Protein AF-0000000077935962 (afdb_homodimer)

Nearest PDB structures (foldseek):
  8tn1-assembly1_B  TM=6.839E-01  e=2.247E-01  synthetic construct
  7jh6-assembly4_D  TM=6.325E-01  e=1.791E+00  synthetic construct
  2ap3-assembly1_A  TM=3.830E-01  e=5.419E+00  Staphylococcus aureus subsp. aureus MW2
  8tn1-assembly1_B  TM=6.838E-01  e=2.247E-01  synthetic construct
  7jh6-assembly4_D  TM=6.323E-01  e=1.791E+00  synthetic construct

Foldseek 3Di:
DPPPLRVLVCQLVVLLVVQLVLLCCCQPPVLVCLVVDDLVVVLVCLVPNLVSLVSNLVSLVSNLVSLVVNVVVVLVVQCVVPRPVSSCCPLPVDLLNVLSVLLSVLSVVLSVLSVQLSVLSNQLSVQSVDPDGDPVSNVVSSVSNNVSSVVSSVSNVSSVVSNVSSVVRDDDDD/DPPPLRVLVCQLVVLLVVQLVLLCCCQPPVLVCLVVDDLVVVLVCLVPNLVSLVSNLVSLVSNLVSLVVNVVVVLVVQCVVPRPVSSCCPLPVDLLNVLSVLLSVLSVVLSVLSVQLSVLSNQLSVQSVDPDGDPVSNVVSSVSNNVSSVVSSVSNVSSVVSNVSSVVRDDDDD

Secondary structure (DSSP, 8-state):
---HHHHHHHHHHHHHHHHHHHHHIIIIIIHHHHTSS-HHHHHHTTTTHHHHHHHHHHHHHHHHHHHHHHHHHHHHHHHHHHHHHHHHHHHHHSHHHHHHHHHHHHHHHHHHHHHHHHHHHHHHHHHHTSSS--HHHHHHHHHHHHHHHHHHHHHHHHHHHHHHHHHHTSPPP-/---HHHHHHHHHHHHHHHHHHHHHIIIIIIHHHHTTS-HHHHHHTTTTHHHHHHHHHHHHHHHHHHHHHHHHHHHHHHHHHHHHHHHHHHHHHSHHHHHHHHHHHHHHHHHHHHHHHHHHHHHHHHHHTSSS--HHHHHHHHHHHHHHHHHHHHHHHHHHHHHHHHHHTSPPP-

Solvent-accessible surface area (backbone atoms only — not comparable to full-atom values): 16886 Å² total; per-residue (Å²): 130,81,53,66,67,46,55,27,47,36,52,15,49,54,27,39,25,39,18,52,8,33,37,44,44,40,35,70,49,49,49,66,46,63,78,74,49,56,71,68,44,50,47,69,37,50,74,51,56,57,48,53,49,48,51,31,49,52,24,36,51,51,16,50,54,30,42,50,50,42,52,50,54,50,44,51,50,35,29,76,72,53,32,70,64,39,36,48,43,41,38,73,67,32,71,37,31,39,21,43,52,53,14,49,51,31,36,50,52,17,49,55,35,44,51,51,28,48,52,29,48,53,51,41,45,57,45,55,71,40,91,80,54,56,65,66,60,51,51,52,31,49,50,50,29,44,49,35,27,43,54,24,39,51,33,35,50,53,11,50,52,26,43,40,50,20,57,59,61,40,51,77,87,130,130,81,51,67,67,46,55,27,48,37,52,15,50,54,27,39,25,41,18,52,7,34,38,44,45,42,35,70,49,50,49,66,45,63,77,74,50,56,70,65,41,52,48,69,37,50,76,51,56,59,50,53,50,48,51,31,48,53,25,37,50,50,17,50,52,30,41,49,50,43,51,49,55,51,45,53,51,35,29,76,70,54,31,70,62,39,36,49,43,42,39,74,65,32,72,36,30,39,21,43,51,53,13,48,51,31,36,51,53,18,50,55,35,44,52,52,28,49,53,30,48,52,51,42,45,57,45,56,70,40,90,79,54,55,65,67,60,50,51,51,31,49,50,50,28,45,48,35,27,43,53,24,37,52,32,35,49,53,10,49,51,26,43,41,51,21,56,59,61,41,51,76,87,130

pLDDT: mean 95.3, std 6.16, range [45.31, 98.94]

Organism: NCBI:txid1294262

Structure (mmCIF, N/CA/C/O backbone):
data_AF-0000000077935962-model_v1
#
loop_
_entity.id
_entity.type
_entity.pdbx_description
1 polymer 'Uncharacterized protein'
#
loop_
_atom_site.group_PDB
_atom_site.id
_atom_site.type_symbol
_atom_site.label_atom_id
_atom_site.label_alt_id
_atom_site.label_comp_id
_atom_site.label_asym_id
_atom_site.label_entity_id
_atom_site.label_seq_id
_atom_site.pdbx_PDB_ins_code
_atom_site.Cartn_x
_atom_site.Cartn_y
_atom_site.Cartn_z
_atom_site.occupancy
_atom_site.B_iso_or_equiv
_atom_site.auth_seq_id
_atom_site.auth_comp_id
_atom_site.auth_asym_id
_atom_site.auth_atom_id
_atom_site.pdbx_PDB_model_num
ATOM 1 N N . MET A 1 1 ? 3.174 -27.328 10.414 1 45.56 1 MET A N 1
ATOM 2 C CA . MET A 1 1 ? 4.078 -26.188 10.367 1 45.56 1 MET A CA 1
ATOM 3 C C . MET A 1 1 ? 3.885 -25.391 9.086 1 45.56 1 MET A C 1
ATOM 5 O O . MET A 1 1 ? 3.611 -25.953 8.031 1 45.56 1 MET A O 1
ATOM 9 N N . VAL A 1 2 ? 3.768 -24 9.211 1 69.44 2 VAL A N 1
ATOM 10 C CA . VAL A 1 2 ? 3.609 -23.234 7.984 1 69.44 2 VAL A CA 1
ATOM 11 C C . VAL A 1 2 ? 4.879 -23.328 7.141 1 69.44 2 VAL A C 1
ATOM 13 O O . VAL A 1 2 ? 5.984 -23.109 7.641 1 69.44 2 VAL A O 1
ATOM 16 N N . PRO A 1 3 ? 4.672 -23.703 6.004 1 82.25 3 PRO A N 1
ATOM 17 C CA . PRO A 1 3 ? 5.871 -23.75 5.164 1 82.25 3 PRO A CA 1
ATOM 18 C C . PRO A 1 3 ? 6.59 -22.406 5.066 1 82.25 3 PRO A C 1
ATOM 20 O O . PRO A 1 3 ? 5.949 -21.359 5.109 1 82.25 3 PRO A O 1
ATOM 23 N N . ILE A 1 4 ? 7.863 -22.469 5.23 1 87.25 4 ILE A N 1
ATOM 24 C CA . ILE A 1 4 ? 8.719 -21.297 5.199 1 87.25 4 ILE A CA 1
ATOM 25 C C . ILE A 1 4 ? 8.328 -20.406 4.027 1 87.25 4 ILE A C 1
ATOM 27 O O . ILE A 1 4 ? 8.336 -19.172 4.141 1 87.25 4 ILE A O 1
ATOM 31 N N . ALA A 1 5 ? 7.977 -20.922 2.941 1 87.88 5 ALA A N 1
ATOM 32 C CA . ALA A 1 5 ? 7.574 -20.156 1.765 1 87.88 5 ALA A CA 1
ATOM 33 C C . ALA A 1 5 ? 6.324 -19.328 2.051 1 87.88 5 ALA A C 1
ATOM 35 O O . ALA A 1 5 ? 6.199 -18.203 1.575 1 87.88 5 ALA A O 1
ATOM 36 N N . PHE A 1 6 ? 5.48 -19.906 2.838 1 90.38 6 PHE A N 1
ATOM 37 C CA . PHE A 1 6 ? 4.246 -19.234 3.217 1 90.38 6 PHE A CA 1
ATOM 38 C C . PHE A 1 6 ? 4.547 -17.984 4.039 1 90.38 6 PHE A C 1
ATOM 40 O O . PHE A 1 6 ? 4.059 -16.891 3.727 1 90.38 6 PHE A O 1
ATOM 47 N N . ALA A 1 7 ? 5.371 -18.141 5.031 1 93.62 7 ALA A N 1
ATOM 48 C CA . ALA A 1 7 ? 5.719 -17.031 5.914 1 93.62 7 ALA A CA 1
ATOM 49 C C . ALA A 1 7 ? 6.469 -15.938 5.156 1 93.62 7 ALA A C 1
ATOM 51 O O . AL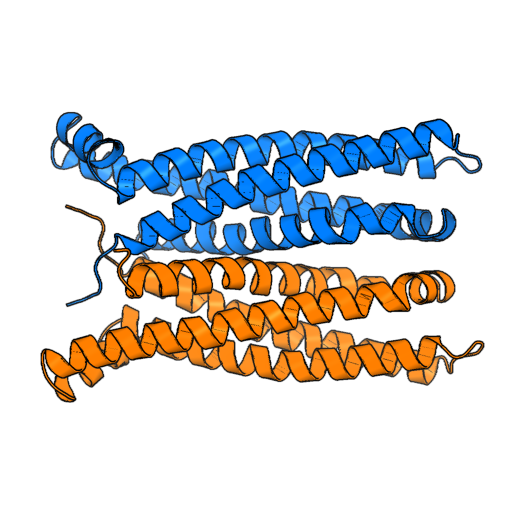A A 1 7 ? 6.195 -14.75 5.332 1 93.62 7 ALA A O 1
ATOM 52 N N . LEU A 1 8 ? 7.402 -16.297 4.324 1 96 8 LEU A N 1
ATOM 53 C CA . LEU A 1 8 ? 8.188 -15.328 3.559 1 96 8 LEU A CA 1
ATOM 54 C C . LEU A 1 8 ? 7.289 -14.508 2.637 1 96 8 LEU A C 1
ATOM 56 O O . LEU A 1 8 ? 7.41 -13.281 2.582 1 96 8 LEU A O 1
ATOM 60 N N . ASN A 1 9 ? 6.379 -15.18 2.025 1 95.56 9 ASN A N 1
ATOM 61 C CA . ASN A 1 9 ? 5.488 -14.516 1.078 1 95.56 9 ASN A CA 1
ATOM 62 C C . ASN A 1 9 ? 4.543 -13.547 1.784 1 95.56 9 ASN A C 1
ATOM 64 O O . ASN A 1 9 ? 4.352 -12.422 1.335 1 95.56 9 ASN A O 1
ATOM 68 N N . VAL A 1 10 ? 4.008 -13.992 2.844 1 96.88 10 VAL A N 1
ATOM 69 C CA . VAL A 1 10 ? 3.016 -13.188 3.551 1 96.88 10 VAL A CA 1
ATOM 70 C C . VAL A 1 10 ? 3.686 -11.961 4.168 1 96.88 10 VAL A C 1
ATOM 72 O O . VAL A 1 10 ? 3.17 -10.852 4.062 1 96.88 10 VAL A O 1
ATOM 75 N N . ILE A 1 11 ? 4.848 -12.141 4.773 1 98.12 11 ILE A N 1
ATOM 76 C CA . ILE A 1 11 ? 5.539 -11.016 5.395 1 98.12 11 ILE A CA 1
ATOM 77 C C . ILE A 1 11 ? 6.023 -10.047 4.316 1 98.12 11 ILE A C 1
ATOM 79 O O . ILE A 1 11 ? 5.84 -8.836 4.438 1 98.12 11 ILE A O 1
ATOM 83 N N . HIS A 1 12 ? 6.629 -10.555 3.236 1 98.62 12 HIS A N 1
ATOM 84 C CA . HIS A 1 12 ? 7.066 -9.734 2.111 1 98.62 12 HIS A CA 1
ATOM 85 C C . HIS A 1 12 ? 5.906 -8.93 1.531 1 98.62 12 HIS A C 1
ATOM 87 O O . HIS A 1 12 ? 6.012 -7.711 1.369 1 98.62 12 HIS A O 1
ATOM 93 N N . GLY A 1 13 ? 4.816 -9.648 1.286 1 98.38 13 GLY A N 1
ATOM 94 C CA . GLY A 1 13 ? 3.668 -8.984 0.681 1 98.38 13 GLY A CA 1
ATOM 95 C C . GLY A 1 13 ? 3.029 -7.949 1.587 1 98.38 13 GLY A C 1
ATOM 96 O O . GLY A 1 13 ? 2.668 -6.863 1.136 1 98.38 13 GLY A O 1
ATOM 97 N N . PHE A 1 14 ? 2.924 -8.328 2.846 1 98.69 14 PHE A N 1
ATOM 98 C CA . PHE A 1 14 ? 2.26 -7.461 3.809 1 98.69 14 PHE A CA 1
ATOM 99 C C . PHE A 1 14 ? 3.01 -6.141 3.949 1 98.69 14 PHE A C 1
ATOM 101 O O . PHE A 1 14 ? 2.414 -5.066 3.834 1 98.69 14 PHE A O 1
ATOM 108 N N . PHE A 1 15 ? 4.254 -6.203 4.125 1 98.88 15 PHE A N 1
ATOM 109 C CA . PHE A 1 15 ? 5.031 -4.984 4.309 1 98.88 15 PHE A CA 1
ATOM 110 C C . PHE A 1 15 ? 5.266 -4.285 2.975 1 98.88 15 PHE A C 1
ATOM 112 O O . PHE A 1 15 ? 5.422 -3.062 2.928 1 98.88 15 PHE A O 1
ATOM 119 N N . GLY A 1 16 ? 5.25 -5.078 1.869 1 98.81 16 GLY A N 1
ATOM 120 C CA . GLY A 1 16 ? 5.305 -4.457 0.555 1 98.81 16 GLY A CA 1
ATOM 121 C C . GLY A 1 16 ? 4.133 -3.533 0.281 1 98.81 16 GLY A C 1
ATOM 122 O O . GLY A 1 16 ? 4.301 -2.475 -0.328 1 98.81 16 GLY A O 1
ATOM 123 N N . LEU A 1 17 ? 2.941 -3.895 0.755 1 98.81 17 LEU A N 1
ATOM 124 C CA . LEU A 1 17 ? 1.748 -3.07 0.604 1 98.81 17 LEU A CA 1
ATOM 125 C C . LEU A 1 17 ? 1.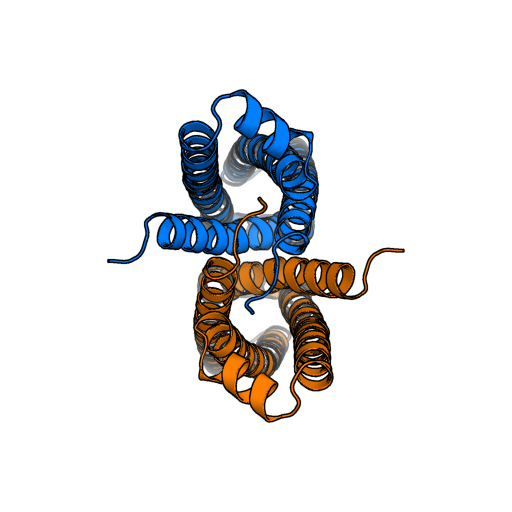889 -1.764 1.38 1 98.81 17 LEU A C 1
ATOM 127 O O . LEU A 1 17 ? 1.576 -0.691 0.858 1 98.81 17 LEU A O 1
ATOM 131 N N . ILE A 1 18 ? 2.359 -1.901 2.559 1 98.81 18 ILE A N 1
ATOM 132 C CA . ILE A 1 18 ? 2.555 -0.719 3.391 1 98.81 18 ILE A CA 1
ATOM 133 C C . ILE A 1 18 ? 3.629 0.174 2.773 1 98.81 18 ILE A C 1
ATOM 135 O O . ILE A 1 18 ? 3.432 1.383 2.629 1 98.81 18 ILE A O 1
ATOM 139 N N . TYR A 1 19 ? 4.707 -0.457 2.361 1 98.88 19 TYR A N 1
ATOM 140 C CA . TYR A 1 19 ? 5.859 0.249 1.812 1 98.88 19 TYR A CA 1
ATOM 141 C C . TYR A 1 19 ? 5.461 1.072 0.592 1 98.88 19 TYR A C 1
ATOM 143 O O . TYR A 1 19 ? 5.621 2.295 0.583 1 98.88 19 TYR A O 1
ATOM 151 N N . TYR A 1 20 ? 4.863 0.448 -0.356 1 98.94 20 TYR A N 1
ATOM 152 C CA . TYR A 1 20 ? 4.562 1.146 -1.6 1 98.94 20 TYR A CA 1
ATOM 153 C C . TYR A 1 20 ? 3.443 2.162 -1.396 1 98.94 20 TYR A C 1
ATOM 155 O O . TYR A 1 20 ? 3.527 3.293 -1.878 1 98.94 20 TYR A O 1
ATOM 163 N N . GLY A 1 21 ? 2.381 1.786 -0.697 1 98.81 21 GLY A N 1
ATOM 164 C CA . GLY A 1 21 ? 1.27 2.701 -0.493 1 98.81 21 GLY A CA 1
ATOM 165 C C . GLY A 1 21 ? 1.664 3.963 0.253 1 98.81 21 GLY A C 1
ATOM 166 O O . GLY A 1 21 ? 1.269 5.066 -0.13 1 98.81 21 GLY A O 1
ATOM 167 N N . THR A 1 22 ? 2.428 3.744 1.269 1 98.81 22 THR A N 1
ATOM 168 C CA . THR A 1 22 ? 2.846 4.902 2.051 1 98.81 22 THR A CA 1
ATOM 169 C C . THR A 1 22 ? 3.826 5.766 1.263 1 98.81 22 THR A C 1
ATOM 171 O O . THR A 1 22 ? 3.793 6.992 1.354 1 98.81 22 THR A O 1
ATOM 174 N N . THR A 1 23 ? 4.676 5.125 0.498 1 98.81 23 THR A N 1
ATOM 175 C CA . THR A 1 23 ? 5.59 5.871 -0.363 1 98.81 23 THR A CA 1
ATOM 176 C C . THR A 1 23 ? 4.812 6.723 -1.361 1 98.81 23 THR A C 1
ATOM 178 O O . THR A 1 23 ? 5.16 7.883 -1.592 1 98.81 23 THR A O 1
ATOM 181 N N . THR A 1 24 ? 3.836 6.168 -1.908 1 98.69 24 THR A N 1
ATOM 182 C CA . THR A 1 24 ? 3.027 6.871 -2.9 1 98.69 24 THR A CA 1
ATOM 183 C C . THR A 1 24 ? 2.328 8.07 -2.277 1 98.69 24 THR A C 1
ATOM 185 O O . THR A 1 24 ? 2.385 9.18 -2.816 1 98.69 24 THR A O 1
ATOM 188 N N . LEU A 1 25 ? 1.739 7.848 -1.142 1 98.75 25 LEU A N 1
ATOM 189 C CA . LEU A 1 25 ? 1.061 8.953 -0.477 1 98.75 25 LEU A CA 1
ATOM 190 C C . LEU A 1 25 ? 2.053 10.047 -0.091 1 98.75 25 LEU A C 1
ATOM 192 O O . LEU A 1 25 ? 1.785 11.234 -0.292 1 98.75 25 LEU A O 1
ATOM 196 N N . PHE A 1 26 ? 3.176 9.656 0.46 1 98.62 26 PHE A N 1
ATOM 197 C CA . PHE A 1 26 ? 4.195 10.594 0.916 1 98.62 26 PHE A CA 1
ATOM 198 C C . PHE A 1 26 ? 4.754 11.391 -0.253 1 98.62 26 PHE A C 1
ATOM 200 O O . PHE A 1 26 ? 4.805 12.625 -0.2 1 98.62 26 PHE A O 1
ATOM 207 N N . GLY A 1 27 ? 5.082 10.68 -1.284 1 97.88 27 GLY A N 1
ATOM 208 C CA . GLY A 1 27 ? 5.762 11.312 -2.404 1 97.88 27 GLY A CA 1
ATOM 209 C C . GLY A 1 27 ? 4.828 12.117 -3.287 1 97.88 27 GLY A C 1
ATOM 210 O O . GLY A 1 27 ? 5.203 13.18 -3.789 1 97.88 27 GLY A O 1
ATOM 211 N N . VAL A 1 28 ? 3.639 11.695 -3.434 1 97.12 28 VAL A N 1
ATOM 212 C CA . VAL A 1 28 ? 2.754 12.289 -4.43 1 97.12 28 VAL A CA 1
ATOM 213 C C . VAL A 1 28 ? 1.883 13.359 -3.771 1 97.12 28 VAL A C 1
ATOM 215 O O . VAL A 1 28 ? 1.514 14.344 -4.41 1 97.12 28 VAL A O 1
ATOM 218 N N . MET A 1 29 ? 1.623 13.188 -2.521 1 97.75 29 MET A N 1
ATOM 219 C CA . MET A 1 29 ? 0.652 14.109 -1.946 1 97.75 29 MET A CA 1
ATOM 220 C C . MET A 1 29 ? 1.262 14.891 -0.785 1 97.75 29 MET A C 1
ATOM 222 O O . MET A 1 29 ? 1.143 16.109 -0.721 1 97.75 29 MET A O 1
ATOM 226 N N . ILE A 1 30 ? 1.966 14.273 0.103 1 98.19 30 ILE A N 1
ATOM 227 C CA . ILE A 1 30 ? 2.389 14.906 1.346 1 98.19 30 ILE A CA 1
ATOM 228 C C . ILE A 1 30 ? 3.529 15.883 1.063 1 98.19 30 ILE A C 1
ATOM 230 O O . ILE A 1 30 ? 3.465 17.047 1.446 1 98.19 30 ILE A O 1
ATOM 234 N N . VAL A 1 31 ? 4.504 15.461 0.36 1 97.88 31 VAL A N 1
ATOM 235 C CA . VAL A 1 31 ? 5.691 16.281 0.138 1 97.88 31 VAL A CA 1
ATOM 236 C C . VAL A 1 31 ? 5.309 17.547 -0.627 1 97.88 31 VAL A C 1
ATOM 238 O O . VAL A 1 31 ? 5.66 18.656 -0.218 1 97.88 31 VAL A O 1
ATOM 241 N N . PRO A 1 32 ? 4.559 17.5 -1.693 1 95.75 32 PRO A N 1
ATOM 242 C CA . PRO A 1 32 ? 4.184 18.734 -2.402 1 95.75 32 PRO A CA 1
ATOM 243 C C . PRO A 1 32 ? 3.357 19.672 -1.541 1 95.75 32 PRO A C 1
ATOM 245 O O . PRO A 1 32 ? 3.4 20.891 -1.743 1 95.75 32 PRO A O 1
ATOM 248 N N . LYS A 1 33 ? 2.66 19.141 -0.572 1 95.56 33 LYS A N 1
ATOM 249 C CA . LYS A 1 33 ? 1.812 19.969 0.282 1 95.56 33 LYS A CA 1
ATOM 250 C C . LYS A 1 33 ? 2.648 20.797 1.254 1 95.56 33 LYS A C 1
ATOM 252 O O . LYS A 1 33 ? 2.223 21.875 1.688 1 95.56 33 LYS A O 1
ATOM 257 N N . LEU A 1 34 ? 3.801 20.391 1.582 1 93.81 34 LEU A N 1
ATOM 258 C CA . LEU A 1 34 ? 4.656 21.047 2.555 1 93.81 34 LEU A CA 1
ATOM 259 C C . LEU A 1 34 ? 5.043 22.453 2.074 1 93.81 34 LEU A C 1
ATOM 261 O O . LEU A 1 34 ? 5.309 23.328 2.885 1 93.81 34 LEU A O 1
ATOM 265 N N . GLY A 1 35 ? 5.012 22.641 0.789 1 89.25 35 GLY A N 1
ATOM 266 C CA . GLY A 1 35 ? 5.332 23.953 0.249 1 89.25 35 GLY A CA 1
ATOM 267 C C . GLY A 1 35 ? 4.141 24.891 0.207 1 89.25 35 GLY A C 1
ATOM 268 O O . GLY A 1 35 ? 4.281 26.078 -0.115 1 89.25 35 GLY A O 1
ATOM 269 N N . LYS A 1 36 ? 3.033 24.422 0.616 1 92.75 36 LYS A N 1
ATOM 270 C CA . LYS A 1 36 ? 1.805 25.188 0.455 1 92.75 36 LYS A CA 1
ATOM 271 C C . LYS A 1 36 ? 1.196 25.547 1.81 1 92.75 36 LYS A C 1
ATOM 273 O O . LYS A 1 36 ? 0.14 26.172 1.875 1 92.75 36 LYS A O 1
ATOM 278 N N . ILE A 1 37 ? 1.855 25.062 2.883 1 92.94 37 ILE A N 1
ATOM 279 C CA . ILE A 1 37 ? 1.38 25.406 4.219 1 92.94 37 ILE A CA 1
ATOM 280 C C . ILE A 1 37 ? 2.412 26.281 4.926 1 92.94 37 ILE A C 1
ATOM 282 O O . ILE A 1 37 ? 3.555 26.391 4.473 1 92.94 37 ILE A O 1
ATOM 286 N N . SER A 1 38 ? 1.981 26.969 6 1 91.81 38 SER A N 1
ATOM 287 C CA . SER A 1 38 ? 2.846 27.906 6.695 1 91.81 38 SER A CA 1
ATOM 288 C C . SER A 1 38 ? 4.027 27.203 7.352 1 91.81 38 SER A C 1
ATOM 290 O O . SER A 1 38 ? 3.951 26.016 7.66 1 91.81 38 SER A O 1
ATOM 292 N N . ALA A 1 39 ? 5.027 27.906 7.594 1 90.5 39 ALA A N 1
ATOM 293 C CA . ALA A 1 39 ? 6.199 27.375 8.289 1 90.5 39 ALA A CA 1
ATOM 294 C C . ALA A 1 39 ? 5.832 26.891 9.688 1 90.5 39 ALA A C 1
ATOM 296 O O . ALA A 1 39 ? 6.402 25.906 10.18 1 90.5 39 ALA A O 1
ATOM 297 N N . GLU A 1 40 ? 4.945 27.578 10.281 1 90.56 40 GLU A N 1
ATOM 298 C CA . GLU A 1 40 ? 4.496 27.203 11.617 1 90.56 40 GLU A CA 1
ATOM 299 C C . GLU A 1 40 ? 3.818 25.828 11.609 1 90.56 40 GLU A C 1
ATOM 301 O O . GLU A 1 40 ? 4.059 25 12.5 1 90.56 40 GLU A O 1
ATOM 306 N N . SER A 1 41 ? 3.041 25.609 10.633 1 93 41 SER A N 1
ATOM 307 C CA . SER A 1 41 ? 2.371 24.328 10.5 1 93 41 SER A CA 1
ATOM 308 C C . SER A 1 41 ? 3.373 23.203 10.242 1 93 41 SER A C 1
ATOM 310 O O . SER A 1 41 ? 3.25 22.109 10.805 1 93 41 SER A O 1
ATOM 312 N N . VAL A 1 42 ? 4.344 23.469 9.398 1 93.5 42 VAL A N 1
ATOM 313 C CA . VAL A 1 42 ? 5.375 22.469 9.133 1 93.5 42 VAL A CA 1
ATOM 314 C C . VAL A 1 42 ? 6.152 22.172 10.414 1 93.5 42 VAL A C 1
ATOM 316 O O . VAL A 1 42 ? 6.473 21.016 10.695 1 93.5 42 VAL A O 1
ATOM 319 N N . ARG A 1 43 ? 6.395 23.172 11.195 1 93.25 43 ARG A N 1
ATOM 320 C CA . ARG A 1 43 ? 7.117 23.016 12.453 1 93.25 43 ARG A CA 1
ATOM 321 C C . ARG A 1 43 ? 6.352 22.109 13.414 1 93.25 43 ARG A C 1
ATOM 323 O O . ARG A 1 43 ? 6.953 21.312 14.148 1 93.25 43 ARG A O 1
ATOM 330 N N . GLU A 1 44 ? 5.086 22.219 13.375 1 93.62 44 GLU A N 1
ATOM 331 C CA . GLU A 1 44 ? 4.27 21.359 14.234 1 93.62 44 GLU A CA 1
ATOM 332 C C . GLU A 1 44 ? 4.359 19.906 13.805 1 93.62 44 GLU A C 1
ATOM 334 O O . GLU A 1 44 ? 4.117 19 14.609 1 93.62 44 GLU A O 1
ATOM 339 N N . LEU A 1 45 ? 4.703 19.734 12.555 1 94.62 45 LEU A N 1
ATOM 340 C CA . LEU A 1 45 ? 4.762 18.391 11.992 1 94.62 45 LEU A CA 1
ATOM 341 C C . LEU A 1 45 ? 6.191 17.859 12 1 94.62 45 LEU A C 1
ATOM 343 O O . LEU A 1 45 ? 6.457 16.766 11.484 1 94.62 45 LEU A O 1
ATOM 347 N N . ARG A 1 46 ? 7.137 18.5 12.633 1 91.88 46 ARG A N 1
ATOM 348 C CA . ARG A 1 46 ? 8.57 18.25 12.516 1 91.88 46 ARG A CA 1
ATOM 349 C C . ARG A 1 46 ? 8.93 16.891 13.094 1 91.88 46 ARG A C 1
ATOM 351 O O . ARG A 1 46 ? 9.875 16.25 12.633 1 91.88 46 ARG A O 1
ATOM 358 N N . ASN A 1 47 ? 8.203 16.438 14.102 1 90.25 47 ASN A N 1
ATOM 359 C CA . ASN A 1 47 ? 8.484 15.125 14.68 1 90.25 47 ASN A CA 1
ATOM 360 C C . ASN A 1 47 ? 7.629 14.031 14.039 1 90.25 47 ASN A C 1
ATOM 362 O O . ASN A 1 47 ? 7.914 12.844 14.195 1 90.25 47 ASN A O 1
ATOM 366 N N . PHE A 1 48 ? 6.668 14.461 13.352 1 96.19 48 PHE A N 1
ATOM 367 C CA . PHE A 1 48 ? 5.715 13.539 12.75 1 96.19 48 PHE A CA 1
ATOM 368 C C . PHE A 1 48 ? 6.207 13.07 11.383 1 96.19 48 PHE A C 1
ATOM 370 O O . PHE A 1 48 ? 6.168 11.875 11.078 1 96.19 48 PHE A O 1
ATOM 377 N N . LEU A 1 49 ? 6.672 13.969 10.531 1 97.19 49 LEU A N 1
ATOM 378 C CA . LEU A 1 49 ? 7.035 13.695 9.141 1 97.19 49 LEU A CA 1
ATOM 379 C C . LEU A 1 49 ? 8.195 12.703 9.07 1 97.19 49 LEU A C 1
ATOM 381 O O . LEU A 1 49 ? 8.141 11.734 8.312 1 97.19 49 LEU A O 1
ATOM 385 N N . PRO A 1 50 ? 9.234 12.82 9.914 1 96.88 50 PRO A N 1
ATOM 386 C CA . PRO A 1 50 ? 10.281 11.789 9.914 1 96.88 50 PRO A CA 1
ATOM 387 C C . PRO A 1 50 ? 9.758 10.422 10.344 1 96.88 50 PRO A C 1
ATOM 389 O O . PRO A 1 50 ? 10.289 9.391 9.906 1 96.88 50 PRO A O 1
ATOM 392 N N . GLY A 1 51 ? 8.742 10.453 11.172 1 97.69 51 GLY A N 1
ATOM 393 C CA . GLY A 1 51 ? 8.109 9.195 11.547 1 97.69 51 GLY A CA 1
ATOM 394 C C . GLY A 1 51 ? 7.504 8.461 10.359 1 97.69 51 GLY A C 1
ATOM 395 O O . GLY A 1 51 ? 7.566 7.234 10.289 1 97.69 51 GLY A O 1
ATOM 396 N N . ILE A 1 52 ? 6.867 9.211 9.469 1 98.5 52 ILE A N 1
ATOM 397 C CA . ILE A 1 52 ? 6.312 8.617 8.258 1 98.5 52 ILE A CA 1
ATOM 398 C C . ILE A 1 52 ? 7.434 7.996 7.43 1 98.5 52 ILE A C 1
ATOM 400 O O . ILE A 1 52 ? 7.309 6.867 6.957 1 98.5 52 ILE A O 1
ATOM 404 N N . VAL A 1 53 ? 8.523 8.734 7.277 1 98.56 53 VAL A N 1
ATOM 405 C CA . VAL A 1 53 ? 9.648 8.25 6.484 1 98.56 53 VAL A CA 1
ATOM 406 C C . VAL A 1 53 ? 10.242 7.004 7.137 1 98.56 53 VAL A C 1
ATOM 408 O O . VAL A 1 53 ? 10.625 6.059 6.445 1 98.56 53 VAL A O 1
ATOM 411 N N . THR A 1 54 ? 10.32 6.961 8.438 1 98.06 54 THR A N 1
ATOM 412 C CA . THR A 1 54 ? 10.812 5.793 9.156 1 98.06 54 THR A CA 1
ATOM 413 C C . THR A 1 54 ? 9.914 4.582 8.898 1 98.06 54 THR A C 1
ATOM 415 O O . THR A 1 54 ? 10.406 3.469 8.711 1 98.06 54 THR A O 1
ATOM 418 N N . LEU A 1 55 ? 8.594 4.789 8.93 1 98.44 55 LEU A N 1
ATOM 419 C CA . LEU A 1 55 ? 7.668 3.711 8.602 1 98.44 55 LEU A CA 1
ATOM 420 C C . LEU A 1 55 ? 7.914 3.189 7.188 1 98.44 55 LEU A C 1
ATOM 422 O O . LEU A 1 55 ? 7.945 1.978 6.965 1 98.44 55 LEU A O 1
ATOM 426 N N . ILE A 1 56 ? 8.055 4.121 6.262 1 98.75 56 ILE A N 1
ATOM 427 C CA . ILE A 1 56 ? 8.289 3.762 4.867 1 98.75 56 ILE A CA 1
ATOM 428 C C . ILE A 1 56 ? 9.578 2.959 4.75 1 98.75 56 ILE A C 1
ATOM 430 O O . ILE A 1 56 ? 9.594 1.874 4.164 1 98.75 56 ILE A O 1
ATOM 434 N N . GLN A 1 57 ? 10.656 3.434 5.375 1 98.5 57 GLN A N 1
ATOM 435 C CA . GLN A 1 57 ? 11.961 2.789 5.27 1 98.5 57 GLN A CA 1
ATOM 436 C C . GLN A 1 57 ? 11.961 1.43 5.961 1 98.5 57 GLN A C 1
ATOM 438 O O . GLN A 1 57 ? 12.5 0.457 5.434 1 98.5 57 GLN A O 1
ATOM 443 N N . SER A 1 58 ? 11.406 1.397 7.145 1 98.75 58 SER A N 1
ATOM 444 C CA . SER A 1 58 ? 11.375 0.135 7.875 1 98.75 58 SER A CA 1
ATOM 445 C C . SER A 1 58 ? 10.555 -0.916 7.125 1 98.75 58 SER A C 1
ATOM 447 O O . SER A 1 58 ? 10.977 -2.068 7.012 1 98.75 58 SER A O 1
ATOM 449 N N . SER A 1 59 ? 9.422 -0.533 6.645 1 98.81 59 SER A N 1
ATOM 450 C CA . SER A 1 59 ? 8.617 -1.463 5.855 1 98.81 59 SER A CA 1
ATOM 451 C C . SER A 1 59 ? 9.352 -1.885 4.586 1 98.81 59 SER A C 1
ATOM 453 O O . SER A 1 59 ? 9.242 -3.035 4.156 1 98.81 59 SER A O 1
ATOM 455 N N . GLY A 1 60 ? 10.07 -0.908 3.998 1 98.88 60 GLY A N 1
ATOM 456 C CA . GLY A 1 60 ? 10.875 -1.23 2.83 1 98.88 60 GLY A CA 1
ATOM 457 C C . GLY A 1 60 ? 11.961 -2.25 3.119 1 98.88 60 GLY A C 1
ATOM 458 O O . GLY A 1 60 ? 12.156 -3.191 2.346 1 98.88 60 GLY A O 1
ATOM 459 N N . ILE A 1 61 ? 12.664 -2.039 4.176 1 98.88 61 ILE A N 1
ATOM 460 C CA . ILE A 1 61 ? 13.734 -2.951 4.555 1 98.88 61 ILE A CA 1
ATOM 461 C C . ILE A 1 61 ? 13.164 -4.348 4.797 1 98.88 61 ILE A C 1
ATOM 463 O O . ILE A 1 61 ? 13.688 -5.336 4.281 1 98.88 61 ILE A O 1
ATOM 467 N N . ILE A 1 62 ? 12.07 -4.441 5.523 1 98.88 62 ILE A N 1
ATOM 468 C CA . ILE A 1 62 ? 11.453 -5.734 5.797 1 98.88 62 ILE A CA 1
ATOM 469 C C . ILE A 1 62 ? 11.008 -6.379 4.484 1 98.88 62 ILE A C 1
ATOM 471 O O . ILE A 1 62 ? 11.25 -7.57 4.258 1 98.88 62 ILE A O 1
ATOM 475 N N . THR A 1 63 ? 10.406 -5.617 3.576 1 98.81 63 THR A N 1
ATOM 476 C CA . THR A 1 63 ? 9.953 -6.109 2.281 1 98.81 63 THR A CA 1
ATOM 477 C C . THR A 1 63 ? 11.109 -6.715 1.493 1 98.81 63 THR A C 1
ATOM 479 O O . THR A 1 63 ? 11 -7.832 0.98 1 98.81 63 THR A O 1
ATOM 482 N N . ILE A 1 64 ? 12.227 -5.977 1.456 1 98.75 64 ILE A N 1
ATOM 483 C CA . ILE A 1 64 ? 13.352 -6.387 0.627 1 98.75 64 ILE A CA 1
ATOM 484 C C . ILE A 1 64 ? 14.023 -7.609 1.24 1 98.75 64 ILE A C 1
ATOM 486 O O . ILE A 1 64 ? 14.391 -8.547 0.527 1 98.75 64 ILE A O 1
ATOM 490 N N . VAL A 1 65 ? 14.203 -7.621 2.547 1 98.62 65 VAL A N 1
ATOM 491 C CA . VAL A 1 65 ? 14.859 -8.734 3.223 1 98.62 65 VAL A CA 1
ATOM 492 C C . VAL A 1 65 ? 14.031 -10.008 3.049 1 98.62 65 VAL A C 1
ATOM 494 O O . VAL A 1 65 ? 14.562 -11.047 2.658 1 98.62 65 VAL A O 1
ATOM 497 N N . PHE A 1 66 ? 12.75 -9.922 3.273 1 98.56 66 PHE A N 1
ATOM 498 C CA . PHE A 1 66 ? 11.898 -11.102 3.158 1 98.56 66 PHE A CA 1
ATOM 499 C C . PHE A 1 66 ? 11.688 -11.469 1.694 1 98.56 66 PHE A C 1
ATOM 501 O O . PHE A 1 66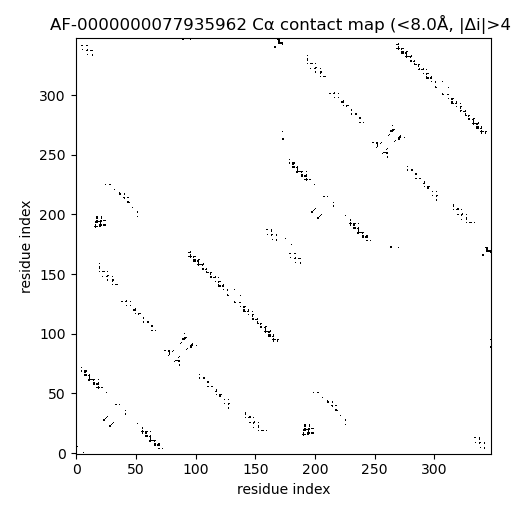 ? 11.555 -12.648 1.358 1 98.56 66 PHE A O 1
ATOM 508 N N . GLY A 1 67 ? 11.664 -10.484 0.832 1 98.25 67 GLY A N 1
ATOM 509 C CA . GLY A 1 67 ? 11.625 -10.781 -0.593 1 98.25 67 GLY A CA 1
ATOM 510 C C . GLY A 1 67 ? 12.867 -11.5 -1.087 1 98.25 67 GLY A C 1
ATOM 511 O O . GLY A 1 67 ? 12.766 -12.453 -1.865 1 98.25 67 GLY A O 1
ATOM 512 N N . ALA A 1 68 ? 14.023 -11.031 -0.629 1 97.81 68 ALA A N 1
ATOM 513 C CA . ALA A 1 68 ? 15.273 -11.695 -0.963 1 97.81 68 ALA A CA 1
ATOM 514 C C . ALA A 1 68 ? 15.305 -13.117 -0.411 1 97.81 68 ALA A C 1
ATOM 516 O O . ALA A 1 68 ? 15.773 -14.039 -1.081 1 97.81 68 ALA A O 1
ATOM 517 N N . GLY A 1 69 ? 14.844 -13.227 0.804 1 97.81 69 GLY A N 1
ATOM 518 C CA . GLY A 1 69 ? 14.742 -14.555 1.378 1 97.81 69 GLY A CA 1
ATOM 519 C C . GLY A 1 69 ? 13.867 -15.492 0.566 1 97.81 69 GLY A C 1
ATOM 520 O O . GLY A 1 69 ? 14.219 -16.656 0.35 1 97.81 69 GLY A O 1
ATOM 521 N N . GLN A 1 70 ? 12.742 -15.016 0.142 1 96.81 70 GLN A N 1
ATOM 522 C CA . GLN A 1 70 ? 11.836 -15.797 -0.694 1 96.81 70 GLN A CA 1
ATOM 523 C C . GLN A 1 70 ? 12.492 -16.172 -2.018 1 96.81 70 GLN A C 1
ATOM 525 O O . GLN A 1 70 ? 12.383 -17.312 -2.463 1 96.81 70 GLN A O 1
ATOM 530 N N . PHE A 1 71 ? 13.078 -15.227 -2.594 1 96.5 71 PHE A N 1
ATOM 531 C CA . PHE A 1 71 ? 13.781 -15.438 -3.855 1 96.5 71 PHE A CA 1
ATOM 532 C C . PHE A 1 71 ? 14.836 -16.531 -3.713 1 96.5 71 PHE A C 1
ATOM 534 O O . PHE A 1 71 ? 14.898 -17.453 -4.523 1 96.5 71 PHE A O 1
ATOM 541 N N . LEU A 1 72 ? 15.641 -16.438 -2.676 1 96.81 72 LEU A N 1
ATOM 542 C CA . LEU A 1 72 ? 16.688 -17.422 -2.432 1 96.81 72 LEU A CA 1
ATOM 543 C C . LEU A 1 72 ? 16.094 -18.797 -2.172 1 96.81 72 LEU A C 1
ATOM 545 O O . LEU A 1 72 ? 16.594 -19.812 -2.674 1 96.81 72 LEU A O 1
ATOM 549 N N . HIS A 1 73 ? 15.062 -18.812 -1.394 1 96.06 73 HIS A N 1
ATOM 550 C CA . HIS A 1 73 ? 14.391 -20.078 -1.107 1 96.06 73 HIS A CA 1
ATOM 551 C C . HIS A 1 73 ? 13.938 -20.766 -2.391 1 96.06 73 HIS A C 1
ATOM 553 O O . HIS A 1 73 ? 14.133 -21.969 -2.562 1 96.06 73 HIS A O 1
ATOM 559 N N . TYR A 1 74 ? 13.344 -20 -3.314 1 95.25 74 TYR A N 1
ATOM 560 C CA . TYR A 1 74 ? 12.875 -20.547 -4.582 1 95.25 74 TYR A CA 1
ATOM 561 C C . TYR A 1 74 ? 14.039 -21.016 -5.445 1 95.25 74 TYR A C 1
ATOM 563 O O . TYR A 1 74 ? 14 -22.094 -6.039 1 95.25 74 TYR A O 1
ATOM 571 N N . MET A 1 75 ? 15.078 -20.203 -5.496 1 96.06 75 MET A N 1
ATOM 572 C CA . MET A 1 75 ? 16.234 -20.547 -6.324 1 96.06 75 MET A CA 1
ATOM 573 C C . MET A 1 75 ? 16.906 -21.812 -5.816 1 96.06 75 MET A C 1
ATOM 575 O O . MET A 1 75 ? 17.359 -22.641 -6.609 1 96.06 75 MET A O 1
ATOM 579 N N . ILE A 1 76 ? 17 -21.938 -4.516 1 96.81 76 ILE A N 1
ATOM 580 C CA . ILE A 1 76 ? 17.562 -23.156 -3.939 1 96.81 76 ILE A CA 1
ATOM 581 C C . ILE A 1 76 ? 16.719 -24.359 -4.328 1 96.81 76 ILE A C 1
ATOM 583 O O . ILE A 1 76 ? 17.234 -25.422 -4.637 1 96.81 76 ILE A O 1
ATOM 587 N N . GLY A 1 77 ? 15.375 -24.125 -4.32 1 95.12 77 GLY A N 1
ATOM 588 C CA . GLY A 1 77 ? 14.484 -25.188 -4.77 1 95.12 77 GLY A CA 1
ATOM 589 C C . GLY A 1 77 ? 14.727 -25.594 -6.211 1 95.12 77 GLY A C 1
ATOM 590 O O . GLY A 1 77 ? 14.828 -26.781 -6.512 1 95.12 77 GLY A O 1
ATOM 591 N N . TYR A 1 78 ? 14.859 -24.672 -7.066 1 96.12 78 TYR A N 1
ATOM 592 C CA . TYR A 1 78 ? 15.117 -24.953 -8.469 1 96.12 78 TYR A CA 1
ATOM 593 C C . TYR A 1 78 ? 16.484 -25.594 -8.656 1 96.12 78 TYR A C 1
ATOM 595 O O . TYR A 1 78 ? 16.656 -26.5 -9.484 1 96.12 78 TYR A O 1
ATOM 603 N N . TYR A 1 79 ? 17.453 -25.125 -7.914 1 97.31 79 TYR A N 1
ATOM 604 C CA . TYR A 1 79 ? 18.797 -25.688 -7.977 1 97.31 79 TYR A CA 1
ATOM 605 C C . TYR A 1 79 ? 18.812 -27.156 -7.578 1 97.31 79 TYR A C 1
ATOM 607 O O . TYR A 1 79 ? 19.469 -27.984 -8.211 1 97.31 79 TYR A O 1
ATOM 615 N N . LYS A 1 80 ? 18.172 -27.5 -6.551 1 97.81 80 LYS A N 1
ATOM 616 C CA . LYS A 1 80 ? 18.109 -28.891 -6.078 1 97.81 80 LYS A CA 1
ATOM 617 C C . LYS A 1 80 ? 17.406 -29.781 -7.094 1 97.81 80 LYS A C 1
ATOM 619 O O . LYS A 1 80 ? 17.688 -30.969 -7.18 1 97.81 80 LYS A O 1
ATOM 624 N N . GLY A 1 81 ? 16.516 -29.125 -7.828 1 95.62 81 GLY A N 1
ATOM 625 C CA . GLY A 1 81 ? 15.75 -29.875 -8.805 1 95.62 81 GLY A CA 1
ATOM 626 C C . GLY A 1 81 ? 16.5 -30.094 -10.109 1 95.62 81 GLY A C 1
ATOM 627 O O . GLY A 1 81 ? 16.375 -31.156 -10.734 1 95.62 81 GLY A O 1
ATOM 628 N N . GLY A 1 82 ? 17.344 -29.172 -10.656 1 96.69 82 GLY A N 1
ATOM 629 C CA . GLY A 1 82 ? 17.938 -29.281 -11.977 1 96.69 82 GLY A CA 1
ATOM 630 C C . GLY A 1 82 ? 19.266 -28.562 -12.094 1 96.69 82 GLY A C 1
ATOM 631 O O . GLY A 1 82 ? 19.766 -28.344 -13.203 1 96.69 82 GLY A O 1
ATOM 632 N N . GLY A 1 83 ? 19.734 -28.156 -10.977 1 97 83 GLY A N 1
ATOM 633 C CA . GLY A 1 83 ? 21.031 -27.516 -10.961 1 97 83 GLY A CA 1
ATOM 634 C C . GLY A 1 83 ? 20.984 -26.094 -11.477 1 97 83 GLY A C 1
ATOM 635 O O . GLY A 1 83 ? 19.922 -25.469 -11.531 1 97 83 GLY A O 1
ATOM 636 N N . MET A 1 84 ? 22.125 -25.594 -11.758 1 97.38 84 MET A N 1
ATOM 637 C CA . MET A 1 84 ? 22.266 -24.203 -12.18 1 97.38 84 MET A CA 1
ATOM 638 C C . MET A 1 84 ? 21.562 -23.969 -13.516 1 97.38 84 MET A C 1
ATOM 640 O O . MET A 1 84 ? 21.094 -22.875 -13.797 1 97.38 84 MET A O 1
ATOM 644 N N . GLY A 1 85 ? 21.516 -25.016 -14.305 1 97.31 85 GLY A N 1
ATOM 645 C CA . GLY A 1 85 ? 20.797 -24.922 -15.57 1 97.31 85 GLY A CA 1
ATOM 646 C C . GLY A 1 85 ? 19.328 -24.609 -15.406 1 97.31 85 GLY A C 1
ATOM 647 O O . GLY A 1 85 ? 18.781 -23.766 -16.125 1 97.31 85 GLY A O 1
ATOM 648 N N . GLU A 1 86 ? 18.672 -25.234 -14.422 1 96.88 86 GLU A N 1
ATOM 649 C CA . GLU A 1 86 ? 17.266 -25 -14.125 1 96.88 86 GLU A CA 1
ATOM 650 C C . GLU A 1 86 ? 17.047 -23.594 -13.57 1 96.88 86 GLU A C 1
ATOM 652 O O . GLU A 1 86 ? 16.094 -22.906 -13.953 1 96.88 86 GLU A O 1
ATOM 657 N N . VAL A 1 87 ? 17.938 -23.156 -12.688 1 97.06 87 VAL A N 1
ATOM 658 C CA . VAL A 1 87 ? 17.859 -21.812 -12.125 1 97.06 87 VAL A CA 1
ATOM 659 C C . VAL A 1 87 ? 17.922 -20.766 -13.242 1 97.06 87 VAL A C 1
ATOM 661 O O . VAL A 1 87 ? 17.109 -19.844 -13.289 1 97.06 87 VAL A O 1
ATOM 664 N N . TYR A 1 88 ? 18.812 -20.953 -14.203 1 97.31 88 TYR A N 1
ATOM 665 C CA . TYR A 1 88 ? 18.984 -20.031 -15.32 1 97.31 88 TYR A CA 1
ATOM 666 C C . TYR A 1 88 ? 17.734 -20.016 -16.203 1 97.31 88 TYR A C 1
ATOM 668 O O . TYR A 1 88 ? 17.281 -18.953 -16.625 1 97.31 88 TYR A O 1
ATOM 676 N N . ALA A 1 89 ? 17.203 -21.172 -16.438 1 97.06 89 ALA A N 1
ATOM 677 C CA . ALA A 1 89 ? 16.031 -21.297 -17.312 1 97.06 89 ALA A CA 1
ATOM 678 C C . ALA A 1 89 ? 14.828 -20.578 -16.703 1 97.06 89 ALA A C 1
ATOM 680 O O . ALA A 1 89 ? 14.078 -19.906 -17.406 1 97.06 89 ALA A O 1
ATOM 681 N N . ILE A 1 90 ? 14.703 -20.719 -15.398 1 96.69 90 ILE A N 1
ATOM 682 C CA . ILE A 1 90 ? 13.555 -20.109 -14.734 1 96.69 90 ILE A CA 1
ATOM 683 C C . ILE A 1 90 ? 13.742 -18.594 -14.664 1 96.69 90 ILE A C 1
ATOM 685 O O . ILE A 1 90 ? 12.812 -17.844 -14.953 1 96.69 90 ILE A O 1
ATOM 689 N N . LEU A 1 91 ? 14.898 -18.109 -14.297 1 96.5 91 LEU A N 1
ATOM 690 C CA . LEU A 1 91 ? 15.148 -16.703 -14.055 1 96.5 91 LEU A CA 1
ATOM 691 C C . LEU A 1 91 ? 15.125 -15.906 -15.359 1 96.5 91 LEU A C 1
ATOM 693 O O . LEU A 1 91 ? 14.57 -14.805 -15.406 1 96.5 91 LEU A O 1
ATOM 697 N N . PHE A 1 92 ? 15.664 -16.5 -16.438 1 96.81 92 PHE A N 1
ATOM 698 C CA . PHE A 1 92 ? 15.859 -15.719 -17.656 1 96.81 92 PHE A CA 1
ATOM 699 C C . PHE A 1 92 ? 15.016 -16.266 -18.797 1 96.81 92 PHE A C 1
ATOM 701 O O . PHE A 1 92 ? 14.875 -15.617 -19.844 1 96.81 92 PHE A O 1
ATOM 708 N N . GLY A 1 93 ? 14.375 -17.422 -18.562 1 95.94 93 GLY A N 1
ATOM 709 C CA . GLY A 1 93 ? 13.594 -18.062 -19.625 1 95.94 93 GLY A CA 1
ATOM 710 C C . GLY A 1 93 ? 12.102 -18 -19.375 1 95.94 93 GLY A C 1
ATOM 711 O O . GLY A 1 93 ? 11.305 -18.359 -20.234 1 95.94 93 GLY A O 1
ATOM 712 N N . SER A 1 94 ? 11.703 -17.625 -18.219 1 95.69 94 SER A N 1
ATOM 713 C CA . SER A 1 94 ? 10.281 -17.547 -17.891 1 95.69 94 SER A CA 1
ATOM 714 C C . SER A 1 94 ? 9.867 -16.094 -17.625 1 95.69 94 SER A C 1
ATOM 716 O O . SER A 1 94 ? 10.68 -15.281 -17.188 1 95.69 94 SER A O 1
ATOM 718 N N . GLY A 1 95 ? 8.609 -15.781 -17.953 1 95.44 95 GLY A N 1
ATOM 719 C CA . GLY A 1 95 ? 8.062 -14.477 -17.625 1 95.44 95 GLY A CA 1
ATOM 720 C C . GLY A 1 95 ? 8.062 -14.188 -16.141 1 95.44 95 GLY A C 1
ATOM 721 O O . GLY A 1 95 ? 8.328 -13.062 -15.719 1 95.44 95 GLY A O 1
ATOM 722 N N . TRP A 1 96 ? 7.773 -15.195 -15.383 1 96.56 96 TRP A N 1
ATOM 723 C CA . TRP A 1 96 ? 7.766 -15.062 -13.93 1 96.56 96 TRP A CA 1
ATOM 724 C C . TRP A 1 96 ? 9.148 -14.688 -13.406 1 96.56 96 TRP A C 1
ATOM 726 O O . TRP A 1 96 ? 9.297 -13.719 -12.664 1 96.56 96 TRP A O 1
ATOM 736 N N . GLY A 1 97 ? 10.156 -15.438 -13.805 1 97.38 97 GLY A N 1
ATOM 737 C CA . GLY A 1 97 ? 11.516 -15.227 -13.32 1 97.38 97 GLY A CA 1
ATOM 738 C C . GLY A 1 97 ? 12.07 -13.859 -13.688 1 97.38 97 GLY A C 1
ATOM 739 O O . GLY A 1 97 ? 12.656 -13.18 -12.844 1 97.38 97 GLY A O 1
ATOM 740 N N . LEU A 1 98 ? 11.883 -13.461 -14.93 1 97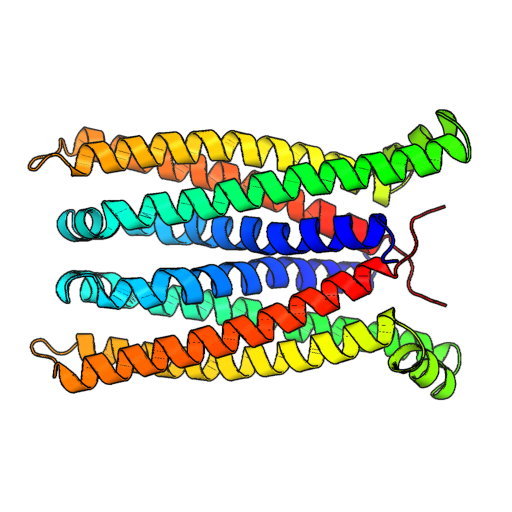.5 98 LEU A N 1
ATOM 741 C CA . LEU A 1 98 ? 12.359 -12.164 -15.383 1 97.5 98 LEU A CA 1
ATOM 742 C C . LEU A 1 98 ? 11.664 -11.039 -14.633 1 97.5 98 LEU A C 1
ATOM 744 O O . LEU A 1 98 ? 12.297 -10.047 -14.258 1 97.5 98 LEU A O 1
ATOM 748 N N . SER A 1 99 ? 10.406 -11.188 -14.43 1 97.94 99 SER A N 1
ATOM 749 C CA . SER A 1 99 ? 9.641 -10.172 -13.719 1 97.94 99 SER A CA 1
ATOM 750 C C . SER A 1 99 ? 10.109 -10.031 -12.273 1 97.94 99 SER A C 1
ATOM 752 O O . SER A 1 99 ? 10.266 -8.922 -11.766 1 97.94 99 SER A O 1
ATOM 754 N N . VAL A 1 100 ? 10.328 -11.133 -11.633 1 98.06 100 VAL A N 1
ATOM 755 C CA . VAL A 1 100 ? 10.781 -11.109 -10.25 1 98.06 100 VAL A CA 1
ATOM 756 C C . VAL A 1 100 ? 12.164 -10.469 -10.164 1 98.06 100 VAL A C 1
ATOM 758 O O . VAL A 1 100 ? 12.422 -9.656 -9.273 1 98.06 100 VAL A O 1
ATOM 761 N N . LEU A 1 101 ? 13.031 -10.812 -11.094 1 97.88 101 LEU A N 1
ATOM 762 C CA . LEU A 1 101 ? 14.391 -10.289 -11.094 1 97.88 101 LEU A CA 1
ATOM 763 C C . LEU A 1 101 ? 14.398 -8.781 -11.305 1 97.88 101 LEU A C 1
ATOM 765 O O . LEU A 1 101 ? 15.008 -8.039 -10.531 1 97.88 101 LEU A O 1
ATOM 769 N N . VAL A 1 102 ? 13.68 -8.32 -12.312 1 98.19 102 VAL A N 1
ATOM 770 C CA . VAL A 1 102 ? 13.625 -6.895 -12.625 1 98.19 102 VAL A CA 1
ATOM 771 C C . VAL A 1 102 ? 12.938 -6.141 -11.492 1 98.19 102 VAL A C 1
ATOM 773 O O . VAL A 1 102 ? 13.43 -5.109 -11.039 1 98.19 102 VAL A O 1
ATOM 776 N N . GLY A 1 103 ? 11.828 -6.699 -11.047 1 98.69 103 GLY A N 1
ATOM 777 C CA . GLY A 1 103 ? 11.133 -6.086 -9.922 1 98.69 103 GLY A CA 1
ATOM 778 C C . GLY A 1 103 ? 11.992 -5.98 -8.68 1 98.69 103 GLY A C 1
ATOM 779 O O . GLY A 1 103 ? 11.984 -4.957 -7.992 1 98.69 103 GLY A O 1
ATOM 780 N N . GLY A 1 104 ? 12.703 -7.023 -8.414 1 98.56 104 GLY A N 1
ATOM 781 C CA . GLY A 1 104 ? 13.586 -7.023 -7.258 1 98.56 104 GLY A CA 1
ATOM 782 C C . GLY A 1 104 ? 14.68 -5.973 -7.34 1 98.56 104 GLY A C 1
ATOM 783 O O . GLY A 1 104 ? 14.961 -5.281 -6.359 1 98.56 104 GLY A O 1
ATOM 784 N N . VAL A 1 105 ? 15.273 -5.844 -8.477 1 98.5 105 VAL A N 1
ATOM 785 C CA . VAL A 1 105 ? 16.359 -4.883 -8.68 1 98.5 105 VAL A CA 1
ATOM 786 C C . VAL A 1 105 ? 15.82 -3.461 -8.516 1 98.5 105 VAL A C 1
ATOM 788 O O . VAL A 1 105 ? 16.391 -2.656 -7.777 1 98.5 105 VAL A O 1
ATOM 791 N N . PHE A 1 106 ? 14.719 -3.195 -9.141 1 98.81 106 PHE A N 1
ATOM 792 C CA . PHE A 1 106 ? 14.148 -1.86 -9.039 1 98.81 106 PHE A CA 1
ATOM 793 C C . PHE A 1 106 ? 13.688 -1.573 -7.613 1 98.81 106 PHE A C 1
ATOM 795 O O . PHE A 1 106 ? 13.797 -0.441 -7.137 1 98.81 106 PHE A O 1
ATOM 802 N N . GLY A 1 107 ? 13.148 -2.621 -6.992 1 98.75 107 GLY A N 1
ATOM 803 C CA . GLY A 1 107 ? 12.773 -2.455 -5.594 1 98.75 107 GLY A CA 1
ATOM 804 C C . GLY A 1 107 ? 13.953 -2.127 -4.699 1 98.75 107 GLY A C 1
ATOM 805 O O . GLY A 1 107 ? 13.852 -1.265 -3.822 1 98.75 107 GLY A O 1
ATOM 806 N N . PHE A 1 108 ? 15.023 -2.732 -4.965 1 98.56 108 PHE A N 1
ATOM 807 C CA . PHE A 1 108 ? 16.219 -2.494 -4.172 1 98.56 108 PHE A CA 1
ATOM 808 C C . PHE A 1 108 ? 16.766 -1.085 -4.406 1 98.56 108 PHE A C 1
ATOM 810 O O . PHE A 1 108 ? 17.125 -0.389 -3.459 1 98.56 108 PHE A O 1
ATOM 817 N N . ILE A 1 109 ? 16.781 -0.633 -5.613 1 98.69 109 ILE A N 1
ATOM 818 C CA . ILE A 1 109 ? 17.203 0.729 -5.93 1 98.69 109 ILE A CA 1
ATOM 819 C C . ILE A 1 109 ? 16.266 1.725 -5.246 1 98.69 109 ILE A C 1
ATOM 821 O O . ILE A 1 109 ? 16.719 2.725 -4.684 1 98.69 109 ILE A O 1
ATOM 825 N N . GLY A 1 110 ? 14.969 1.387 -5.332 1 98.62 110 GLY A N 1
ATOM 826 C CA . GLY A 1 110 ? 14.008 2.234 -4.641 1 98.62 110 GLY A CA 1
ATOM 827 C C . GLY A 1 110 ? 14.297 2.375 -3.16 1 98.62 110 GLY A C 1
ATOM 828 O O . GLY A 1 110 ? 14.211 3.473 -2.605 1 98.62 110 GLY A O 1
ATOM 829 N N . LEU A 1 111 ? 14.664 1.316 -2.529 1 98.62 111 LEU A N 1
ATOM 830 C CA . LEU A 1 111 ? 15.008 1.347 -1.11 1 98.62 111 LEU A CA 1
ATOM 831 C C . LEU A 1 111 ? 16.219 2.234 -0.861 1 98.62 111 LEU A C 1
ATOM 833 O O . LEU A 1 111 ? 16.25 2.988 0.115 1 98.62 111 LEU A O 1
ATOM 837 N N . LEU A 1 112 ? 17.188 2.137 -1.692 1 98.62 112 LEU A N 1
ATOM 838 C CA . LEU A 1 112 ? 18.375 2.959 -1.544 1 98.62 112 LEU A CA 1
ATOM 839 C C . LEU A 1 112 ? 18.047 4.441 -1.688 1 98.62 112 LEU A C 1
ATOM 841 O O . LEU A 1 112 ? 18.547 5.273 -0.937 1 98.62 112 LEU A O 1
ATOM 845 N N . ILE A 1 113 ? 17.203 4.707 -2.645 1 98.62 113 ILE A N 1
ATOM 846 C CA . ILE A 1 113 ? 16.75 6.082 -2.83 1 98.62 113 ILE A CA 1
ATOM 847 C C . ILE A 1 113 ? 15.984 6.547 -1.595 1 98.62 113 ILE A C 1
ATOM 849 O O . ILE A 1 113 ? 16.047 7.715 -1.216 1 98.62 113 ILE A O 1
ATOM 853 N N . GLY A 1 114 ? 15.297 5.57 -0.993 1 98.38 114 GLY A N 1
ATOM 854 C CA . GLY A 1 114 ? 14.648 5.895 0.269 1 98.38 114 GLY A CA 1
ATOM 855 C C . GLY A 1 114 ? 15.609 6.449 1.306 1 98.38 114 GLY A C 1
ATOM 856 O O . GLY A 1 114 ? 15.219 7.273 2.137 1 98.38 114 GLY A O 1
ATOM 857 N N . GLY A 1 115 ? 16.812 6.02 1.266 1 98.06 115 GLY A N 1
ATOM 858 C CA . GLY A 1 115 ? 17.828 6.598 2.133 1 98.06 115 GLY A CA 1
ATOM 859 C C . GLY A 1 115 ? 18.078 8.062 1.857 1 98.06 115 GLY A C 1
ATOM 860 O O . GLY A 1 115 ? 18.297 8.852 2.785 1 98.06 115 GLY A O 1
ATOM 861 N N . LEU A 1 116 ? 18.031 8.453 0.642 1 98.25 116 LEU A N 1
ATOM 862 C CA . LEU A 1 116 ? 18.188 9.859 0.269 1 98.25 116 LEU A CA 1
ATOM 863 C C . LEU A 1 116 ? 16.984 10.68 0.733 1 98.25 116 LEU A C 1
ATOM 865 O O . LEU A 1 116 ? 17.141 11.82 1.163 1 98.25 116 LEU A O 1
ATOM 869 N N . VAL A 1 117 ? 15.859 10.07 0.624 1 98.69 117 VAL A N 1
ATOM 870 C CA . VAL A 1 117 ? 14.648 10.734 1.082 1 98.69 117 VAL A CA 1
ATOM 871 C C . VAL A 1 117 ? 14.758 11.039 2.574 1 98.69 117 VAL A C 1
ATOM 873 O O . VAL A 1 117 ? 14.422 12.141 3.018 1 98.69 117 VAL A O 1
ATOM 876 N N . LYS A 1 118 ? 15.227 10.055 3.285 1 98.38 118 LYS A N 1
ATOM 877 C CA . LYS A 1 118 ? 15.406 10.25 4.719 1 98.38 118 LYS A CA 1
ATOM 878 C C . LYS A 1 118 ? 16.406 11.375 5 1 98.38 118 LYS A C 1
ATOM 880 O O . LYS A 1 118 ? 16.156 12.234 5.848 1 98.38 118 LYS A O 1
ATOM 885 N N . ARG A 1 119 ? 17.469 11.375 4.309 1 97.94 119 ARG A N 1
ATOM 886 C CA . ARG A 1 119 ? 18.484 12.406 4.457 1 97.94 119 ARG A CA 1
ATOM 887 C C . ARG A 1 119 ? 17.906 13.789 4.176 1 97.94 119 ARG A C 1
ATOM 889 O O . ARG A 1 119 ? 18.109 14.727 4.953 1 97.94 119 ARG A O 1
ATOM 896 N N . ASP A 1 120 ? 17.172 13.914 3.115 1 97.81 120 ASP A N 1
ATOM 897 C CA . ASP A 1 120 ? 16.578 15.18 2.715 1 97.81 120 ASP A CA 1
ATOM 898 C C . ASP A 1 120 ? 15.531 15.633 3.723 1 97.81 120 ASP A C 1
ATOM 900 O O . ASP A 1 120 ? 15.422 16.828 4.023 1 97.81 120 ASP A O 1
ATOM 904 N N . MET A 1 121 ? 14.773 14.711 4.223 1 97.44 121 MET A N 1
ATOM 905 C CA . MET A 1 121 ? 13.781 15.016 5.246 1 97.44 121 MET A CA 1
ATOM 906 C C . MET A 1 121 ? 14.438 15.547 6.516 1 97.44 121 MET A C 1
ATOM 908 O O . MET A 1 121 ? 14.023 16.562 7.055 1 97.44 121 MET A O 1
ATOM 912 N N . ASP A 1 122 ? 15.414 14.891 6.953 1 95.81 122 ASP A N 1
ATOM 913 C CA . ASP A 1 122 ? 16.125 15.312 8.156 1 95.81 122 ASP A CA 1
ATOM 914 C C . ASP A 1 122 ? 16.75 16.688 7.977 1 95.81 122 ASP A C 1
ATOM 916 O O . ASP A 1 122 ? 16.719 17.516 8.891 1 95.81 122 ASP A O 1
ATOM 920 N N . ARG A 1 123 ? 17.281 16.922 6.84 1 95.19 123 ARG A N 1
ATOM 921 C CA . ARG A 1 123 ? 17.828 18.234 6.527 1 95.19 123 ARG A CA 1
ATOM 922 C C . ARG A 1 123 ? 16.766 19.312 6.582 1 95.19 123 ARG A C 1
ATOM 924 O O . ARG A 1 123 ? 16.953 20.359 7.203 1 95.19 123 ARG A O 1
ATOM 931 N N . MET A 1 124 ? 15.648 19.031 5.961 1 94.81 124 MET A N 1
ATOM 932 C CA . MET A 1 124 ? 14.555 20 5.945 1 94.81 124 MET A CA 1
ATOM 933 C C . MET A 1 124 ? 14.07 20.297 7.359 1 94.81 124 MET A C 1
ATOM 935 O O . MET A 1 124 ? 13.883 21.453 7.727 1 94.81 124 MET A O 1
ATOM 939 N N . MET A 1 125 ? 13.93 19.25 8.148 1 94.56 125 MET A N 1
ATOM 940 C CA . MET A 1 125 ? 13.422 19.438 9.508 1 94.56 125 MET A CA 1
ATOM 941 C C . MET A 1 125 ? 14.438 20.188 10.359 1 94.56 125 MET A C 1
ATOM 943 O O . MET A 1 125 ? 14.055 20.953 11.25 1 94.56 125 MET A O 1
ATOM 947 N N . SER A 1 126 ? 15.664 19.984 10.078 1 93.38 126 SER A N 1
ATOM 948 C CA . SER A 1 126 ? 16.703 20.719 10.805 1 93.38 126 SER A CA 1
ATOM 949 C C . SER A 1 126 ? 16.609 22.219 10.531 1 93.38 126 SER A C 1
ATOM 951 O O . SER A 1 126 ? 16.859 23.031 11.422 1 93.38 126 SER A O 1
ATOM 953 N N . LEU A 1 127 ? 16.219 22.578 9.359 1 92.94 127 LEU A N 1
ATOM 954 C CA . LEU A 1 127 ? 16.094 23.984 9 1 92.94 127 LEU A CA 1
ATOM 955 C C . LEU A 1 127 ? 14.891 24.609 9.703 1 92.94 127 LEU A C 1
ATOM 957 O O . LEU A 1 127 ? 14.938 25.781 10.094 1 92.94 127 LEU A O 1
ATOM 961 N N . TYR A 1 128 ? 13.875 23.844 9.93 1 90.19 128 TYR A N 1
ATOM 962 C CA . TYR A 1 128 ? 12.672 24.359 10.57 1 90.19 128 TYR A CA 1
ATOM 963 C C . TYR A 1 128 ? 12.867 24.5 12.078 1 90.19 128 TYR A C 1
ATOM 965 O O . TYR A 1 128 ? 12.031 25.094 12.766 1 90.19 128 TYR A O 1
ATOM 973 N N . ARG A 1 129 ? 13.938 24.047 12.609 1 88.56 129 ARG A N 1
ATOM 974 C CA . ARG A 1 129 ? 14.266 24.234 14.023 1 88.56 129 ARG A CA 1
ATOM 975 C C . ARG A 1 129 ? 14.719 25.656 14.289 1 88.56 129 ARG A C 1
ATOM 977 O O . ARG A 1 129 ? 14.602 26.156 15.414 1 88.56 129 ARG A O 1
ATOM 984 N N . ASN A 1 130 ? 15.188 26.141 13.133 1 80.25 130 ASN A N 1
ATOM 985 C CA . ASN A 1 130 ? 15.578 27.547 13.258 1 80.25 130 ASN A CA 1
ATOM 986 C C . ASN A 1 130 ? 14.367 28.469 13.188 1 80.25 130 ASN A C 1
ATOM 988 O O . ASN A 1 130 ? 13.484 28.281 12.352 1 80.25 130 ASN A O 1
ATOM 992 N N . ILE A 1 131 ? 14.336 29.453 14.031 1 71.94 131 ILE A N 1
ATOM 993 C CA . ILE A 1 131 ? 13.203 30.359 14.141 1 71.94 131 ILE A CA 1
ATOM 994 C C . ILE A 1 131 ? 13.094 31.203 12.875 1 71.94 131 ILE A C 1
ATOM 996 O O . ILE A 1 131 ? 11.992 31.484 12.398 1 71.94 131 ILE A O 1
ATOM 1000 N N . LEU A 1 132 ? 14.211 31.641 12.297 1 81.44 132 LEU A N 1
ATOM 1001 C CA . LEU A 1 132 ? 14.227 32.406 11.047 1 81.44 132 LEU A CA 1
ATOM 1002 C C . LEU A 1 132 ? 15.047 31.672 9.984 1 81.44 132 LEU A C 1
ATOM 1004 O O . LEU A 1 132 ? 16.188 32.062 9.703 1 81.44 132 LEU A O 1
ATOM 1008 N N . PRO A 1 133 ? 14.266 30.672 9.461 1 73 133 PRO A N 1
ATOM 1009 C CA . PRO A 1 133 ? 15.039 29.922 8.469 1 73 133 PRO A CA 1
ATOM 1010 C C . PRO A 1 133 ? 15.242 30.703 7.172 1 73 133 PRO A C 1
ATOM 1012 O O . PRO A 1 133 ? 14.438 31.562 6.832 1 73 133 PRO A O 1
ATOM 1015 N N . ASP A 1 134 ? 16.406 30.469 6.613 1 86.25 134 ASP A N 1
ATOM 1016 C CA . ASP A 1 134 ? 16.688 31 5.289 1 86.25 134 ASP A CA 1
ATOM 1017 C C . ASP A 1 134 ? 15.719 30.438 4.246 1 86.25 134 ASP A C 1
ATOM 1019 O O . ASP A 1 134 ? 15.734 29.234 3.965 1 86.25 134 ASP A O 1
ATOM 1023 N N . ASP A 1 135 ? 14.969 31.328 3.654 1 87.69 135 ASP A N 1
ATOM 1024 C CA . ASP A 1 135 ? 13.922 30.922 2.723 1 87.69 135 ASP A CA 1
ATOM 1025 C C . ASP A 1 135 ? 14.516 30.172 1.53 1 87.69 135 ASP A C 1
ATOM 1027 O O . ASP A 1 135 ? 13.914 29.203 1.033 1 87.69 135 ASP A O 1
ATOM 1031 N N . GLU A 1 136 ? 15.633 30.625 1.167 1 91.81 136 GLU A N 1
ATOM 1032 C CA . GLU A 1 136 ? 16.266 29.984 0.019 1 91.81 136 GLU A CA 1
ATOM 1033 C C . GLU A 1 136 ? 16.703 28.562 0.353 1 91.81 136 GLU A C 1
ATOM 1035 O O . GLU A 1 136 ? 16.531 27.656 -0.452 1 91.81 136 GLU A O 1
ATOM 1040 N N . MET A 1 137 ? 17.281 28.359 1.509 1 92.81 137 MET A N 1
ATOM 1041 C CA . MET A 1 137 ? 17.719 27.047 1.942 1 92.81 137 MET A CA 1
ATOM 1042 C C . MET A 1 137 ? 16.531 26.109 2.129 1 92.81 137 MET A C 1
ATOM 1044 O O . MET A 1 137 ? 16.609 24.922 1.787 1 92.81 137 MET A O 1
ATOM 1048 N N . LEU A 1 138 ? 15.492 26.625 2.574 1 92.62 138 LEU A N 1
ATOM 1049 C CA . LEU A 1 138 ? 14.281 25.828 2.773 1 92.62 138 LEU A CA 1
ATOM 1050 C C . LEU A 1 138 ? 13.695 25.391 1.436 1 92.62 138 LEU A C 1
ATOM 1052 O O . LEU A 1 138 ? 13.258 24.25 1.294 1 92.62 138 LEU A O 1
ATOM 1056 N N . MET A 1 139 ? 13.695 26.344 0.539 1 93.19 139 MET A N 1
ATOM 1057 C CA . MET A 1 139 ? 13.18 26.016 -0.789 1 93.19 139 MET A CA 1
ATOM 1058 C C . MET A 1 139 ? 14.008 24.938 -1.454 1 93.19 139 MET A C 1
ATOM 1060 O O . MET A 1 139 ? 13.461 24.016 -2.072 1 93.19 139 MET A O 1
ATOM 1064 N N . GLN A 1 140 ? 15.312 24.984 -1.295 1 95.06 140 GLN A N 1
ATOM 1065 C CA . GLN A 1 140 ? 16.203 23.984 -1.87 1 95.06 140 GLN A CA 1
ATOM 1066 C C . GLN A 1 140 ? 15.992 22.625 -1.217 1 95.06 140 GLN A C 1
ATOM 1068 O O . GLN A 1 140 ? 15.992 21.594 -1.897 1 95.06 140 GLN A O 1
ATOM 1073 N N . ALA A 1 141 ? 15.852 22.641 0.075 1 95.38 141 ALA A N 1
ATOM 1074 C CA . ALA A 1 141 ? 15.617 21.391 0.807 1 95.38 141 ALA A CA 1
ATOM 1075 C C . ALA A 1 141 ? 14.305 20.75 0.374 1 95.38 141 ALA A C 1
ATOM 1077 O O . ALA A 1 141 ? 14.234 19.531 0.194 1 95.38 141 ALA A O 1
ATOM 1078 N N . ARG A 1 142 ? 13.367 21.531 0.173 1 95.25 142 ARG A N 1
ATOM 1079 C CA . ARG A 1 142 ? 12.062 21.031 -0.26 1 95.25 142 ARG A CA 1
ATOM 1080 C C . ARG A 1 142 ? 12.141 20.438 -1.662 1 95.25 142 ARG A C 1
ATOM 1082 O O . ARG A 1 142 ? 11.555 19.391 -1.932 1 95.25 142 ARG A O 1
ATOM 1089 N N . LYS A 1 143 ? 12.805 21.156 -2.482 1 96.81 143 LYS A N 1
ATOM 1090 C CA . LYS A 1 143 ? 12.961 20.672 -3.852 1 96.81 143 LYS A CA 1
ATOM 1091 C C . LYS A 1 143 ? 13.703 19.344 -3.885 1 96.81 143 LYS A C 1
ATOM 1093 O O . LYS A 1 143 ? 13.344 18.438 -4.652 1 96.81 143 LYS A O 1
ATOM 1098 N N . SER A 1 144 ? 14.727 19.234 -3.104 1 97.88 144 SER A N 1
ATOM 1099 C CA . SER A 1 144 ? 15.492 18 -3.021 1 97.88 144 SER A CA 1
ATOM 1100 C C . SER A 1 144 ? 14.625 16.844 -2.514 1 97.88 144 SER A C 1
ATOM 1102 O O . SER A 1 144 ? 14.656 15.75 -3.068 1 97.88 144 SER A O 1
ATOM 1104 N N . LEU A 1 145 ? 13.867 17.109 -1.523 1 98.44 145 LEU A N 1
ATOM 1105 C CA . LEU A 1 145 ? 12.977 16.109 -0.955 1 98.44 145 LEU A CA 1
ATOM 1106 C C . LEU A 1 145 ? 11.93 15.68 -1.971 1 98.44 145 LEU A C 1
ATOM 1108 O O . LEU A 1 145 ? 11.633 14.484 -2.1 1 98.44 145 LEU A O 1
ATOM 1112 N N . GLN A 1 146 ? 11.375 16.625 -2.662 1 98.12 146 GLN A N 1
ATOM 1113 C CA . GLN A 1 146 ? 10.383 16.312 -3.684 1 98.12 146 GLN A CA 1
ATOM 1114 C C . GLN A 1 146 ? 10.977 15.469 -4.801 1 98.12 146 GLN A C 1
ATOM 1116 O O . GLN A 1 146 ? 10.359 14.5 -5.246 1 98.12 146 GLN A O 1
ATOM 1121 N N . ARG A 1 147 ? 12.18 15.844 -5.18 1 98.19 147 ARG A N 1
ATOM 1122 C CA . ARG A 1 147 ? 12.844 15.125 -6.254 1 98.19 147 ARG A CA 1
ATOM 1123 C C . ARG A 1 147 ? 13.164 13.688 -5.84 1 98.19 147 ARG A C 1
ATOM 1125 O O . ARG A 1 147 ? 12.844 12.742 -6.559 1 98.19 147 ARG A O 1
ATOM 1132 N N . SER A 1 148 ? 13.797 13.547 -4.695 1 98.62 148 SER A N 1
ATOM 1133 C CA . SER A 1 148 ? 14.148 12.211 -4.238 1 98.62 148 SER A CA 1
ATOM 1134 C C . SER A 1 148 ? 12.906 11.359 -4 1 98.62 148 SER A C 1
ATOM 1136 O O . SER A 1 148 ? 12.875 10.18 -4.34 1 98.62 148 SER A O 1
ATOM 1138 N N . SER A 1 149 ? 11.867 11.945 -3.457 1 98.56 149 SER A N 1
ATOM 1139 C CA . SER A 1 149 ? 10.633 11.219 -3.189 1 98.56 149 SER A CA 1
ATOM 1140 C C . SER A 1 149 ? 9.977 10.75 -4.484 1 98.56 149 SER A C 1
ATOM 1142 O O . SER A 1 149 ? 9.508 9.617 -4.57 1 98.56 149 SER A O 1
ATOM 1144 N N . MET A 1 150 ? 10 11.586 -5.508 1 98.25 150 MET A N 1
ATOM 1145 C CA . MET A 1 150 ? 9.383 11.234 -6.785 1 98.25 150 MET A CA 1
ATOM 1146 C C . MET A 1 150 ? 10.18 10.148 -7.496 1 98.25 150 MET A C 1
ATOM 1148 O O . MET A 1 150 ? 9.609 9.195 -8.031 1 98.25 150 MET A O 1
ATOM 1152 N N . ILE A 1 151 ? 11.461 10.312 -7.465 1 98.5 151 ILE A N 1
ATOM 1153 C CA . ILE A 1 151 ? 12.32 9.312 -8.094 1 98.5 151 ILE A CA 1
ATOM 1154 C C . ILE A 1 151 ? 12.125 7.961 -7.402 1 98.5 151 ILE A C 1
ATOM 1156 O O . ILE A 1 151 ? 11.969 6.934 -8.07 1 98.5 151 ILE A O 1
ATOM 1160 N N . GLY A 1 152 ? 12.125 7.988 -6.047 1 98.56 152 GLY A N 1
ATOM 1161 C CA . GLY A 1 152 ? 11.875 6.766 -5.297 1 98.56 152 GLY A CA 1
ATOM 1162 C C . GLY A 1 152 ? 10.531 6.137 -5.621 1 98.56 152 GLY A C 1
ATOM 1163 O O . GLY A 1 152 ? 10.438 4.922 -5.809 1 98.56 152 GLY A O 1
ATOM 1164 N N . THR A 1 153 ? 9.492 6.938 -5.734 1 98.56 153 THR A N 1
ATOM 1165 C CA . THR A 1 153 ? 8.148 6.449 -6.039 1 98.56 153 THR A CA 1
ATOM 1166 C C . THR A 1 153 ? 8.109 5.812 -7.426 1 98.56 153 THR A C 1
ATOM 1168 O O . THR A 1 153 ? 7.477 4.77 -7.613 1 98.56 153 THR A O 1
ATOM 1171 N N . VAL A 1 154 ? 8.766 6.422 -8.375 1 98.69 154 VAL A N 1
ATOM 1172 C CA . VAL A 1 154 ? 8.781 5.906 -9.742 1 98.69 154 VAL A CA 1
ATOM 1173 C C . VAL A 1 154 ? 9.461 4.539 -9.766 1 98.69 154 VAL A C 1
ATOM 1175 O O . VAL A 1 154 ? 8.93 3.588 -10.352 1 98.69 154 VAL A O 1
ATOM 1178 N N . PHE A 1 155 ? 10.602 4.414 -9.133 1 98.81 155 PHE A N 1
ATOM 1179 C CA . PHE A 1 155 ? 11.32 3.143 -9.109 1 98.81 155 PHE A CA 1
ATOM 1180 C C . PHE A 1 155 ? 10.492 2.064 -8.422 1 98.81 155 PHE A C 1
ATOM 1182 O O . PHE A 1 155 ? 10.422 0.929 -8.898 1 98.81 155 PHE A O 1
ATOM 1189 N N . LEU A 1 156 ? 9.828 2.43 -7.332 1 98.81 156 LEU A N 1
ATOM 1190 C CA . LEU A 1 156 ? 9 1.459 -6.625 1 98.81 156 LEU A CA 1
ATOM 1191 C C . LEU A 1 156 ? 7.777 1.08 -7.453 1 98.81 156 LEU A C 1
ATOM 1193 O O . LEU A 1 156 ? 7.316 -0.062 -7.402 1 98.81 156 LEU A O 1
ATOM 1197 N N . THR A 1 157 ? 7.27 2.07 -8.188 1 98.88 157 THR A N 1
ATOM 1198 C CA . THR A 1 157 ? 6.133 1.778 -9.047 1 98.88 157 THR A CA 1
ATOM 1199 C C . THR A 1 157 ? 6.512 0.75 -10.109 1 98.88 157 THR A C 1
ATOM 1201 O O . THR A 1 157 ? 5.773 -0.208 -10.352 1 98.88 157 THR A O 1
ATOM 1204 N N . ILE A 1 158 ? 7.641 0.948 -10.68 1 98.81 158 ILE A N 1
ATOM 1205 C CA . ILE A 1 158 ? 8.125 -0.009 -11.664 1 98.81 158 ILE A CA 1
ATOM 1206 C C . ILE A 1 158 ? 8.305 -1.379 -11.016 1 98.81 158 ILE A C 1
ATOM 1208 O O . ILE A 1 158 ? 7.879 -2.396 -11.57 1 98.81 158 ILE A O 1
ATOM 1212 N N . SER A 1 159 ? 8.883 -1.381 -9.859 1 98.88 159 SER A N 1
ATOM 1213 C CA . SER A 1 159 ? 9.094 -2.619 -9.109 1 98.88 159 SER A CA 1
ATOM 1214 C C . SER A 1 159 ? 7.773 -3.35 -8.883 1 98.88 159 SER A C 1
ATOM 1216 O O . SER A 1 159 ? 7.656 -4.543 -9.164 1 98.88 159 SER A O 1
ATOM 1218 N N . VAL A 1 160 ? 6.805 -2.654 -8.391 1 98.69 160 VAL A N 1
ATOM 1219 C CA . VAL A 1 160 ? 5.523 -3.246 -8.016 1 98.69 160 VAL A CA 1
ATOM 1220 C C . VAL A 1 160 ? 4.812 -3.771 -9.258 1 98.69 160 VAL A C 1
ATOM 1222 O O . VAL A 1 160 ? 4.195 -4.84 -9.219 1 98.69 160 VAL A O 1
ATOM 1225 N N . ILE A 1 161 ? 4.891 -3.02 -10.336 1 98.38 161 ILE A N 1
ATOM 1226 C CA . ILE A 1 161 ? 4.258 -3.467 -11.57 1 98.38 161 ILE A CA 1
ATOM 1227 C C . ILE A 1 161 ? 4.863 -4.801 -12 1 98.38 161 ILE A C 1
ATOM 1229 O O . ILE A 1 161 ? 4.133 -5.746 -12.32 1 98.38 161 ILE A O 1
ATOM 1233 N N . PHE A 1 162 ? 6.117 -4.949 -11.961 1 98.38 162 PHE A N 1
ATOM 1234 C CA . PHE A 1 162 ? 6.77 -6.188 -12.359 1 98.38 162 PHE A CA 1
ATOM 1235 C C . PHE A 1 162 ? 6.422 -7.316 -11.391 1 98.38 162 PHE A C 1
ATOM 1237 O O . PHE A 1 162 ? 6.238 -8.461 -11.812 1 98.38 162 PHE A O 1
ATOM 1244 N N . MET A 1 163 ? 6.328 -7.039 -10.109 1 98.19 163 MET A N 1
ATOM 1245 C CA . MET A 1 163 ? 5.961 -8.07 -9.141 1 98.19 163 MET A CA 1
ATOM 1246 C C . MET A 1 163 ? 4.535 -8.562 -9.375 1 98.19 163 MET A C 1
ATOM 1248 O O . MET A 1 163 ? 4.254 -9.75 -9.242 1 98.19 163 MET A O 1
ATOM 1252 N N . LEU A 1 164 ? 3.686 -7.605 -9.688 1 97.56 164 LEU A N 1
ATOM 1253 C CA . LEU A 1 164 ? 2.307 -7.98 -9.984 1 97.56 164 LEU A CA 1
ATOM 1254 C C . LEU A 1 164 ? 2.229 -8.82 -11.25 1 97.56 164 LEU A C 1
ATOM 1256 O O . LEU A 1 164 ? 1.464 -9.781 -11.32 1 97.56 164 LEU A O 1
ATOM 1260 N N . VAL A 1 165 ? 3.012 -8.406 -12.219 1 96.38 165 VAL A N 1
ATOM 1261 C CA . VAL A 1 165 ? 3.09 -9.188 -13.445 1 96.38 165 VAL A CA 1
ATOM 1262 C C . VAL A 1 165 ? 3.592 -10.594 -13.141 1 96.38 165 VAL A C 1
ATOM 1264 O O . VAL A 1 165 ? 3.068 -11.578 -13.664 1 96.38 165 VAL A O 1
ATOM 1267 N N . ALA A 1 166 ? 4.562 -10.742 -12.289 1 96.69 166 ALA A N 1
ATOM 1268 C CA . ALA A 1 166 ? 5.098 -12.047 -11.906 1 96.69 166 ALA A CA 1
ATOM 1269 C C . ALA A 1 166 ? 3.996 -12.953 -11.367 1 96.69 166 ALA A C 1
ATOM 1271 O O . ALA A 1 166 ? 3.912 -14.133 -11.734 1 96.69 166 ALA A O 1
ATOM 1272 N N . VAL A 1 167 ? 3.162 -12.383 -10.539 1 94.06 167 VAL A N 1
ATOM 1273 C CA . VAL A 1 167 ? 2.098 -13.156 -9.906 1 94.06 167 VAL A CA 1
ATOM 1274 C C . VAL A 1 167 ? 1.098 -13.625 -10.961 1 94.06 167 VAL A C 1
ATOM 1276 O O . VAL A 1 167 ? 0.508 -14.695 -10.836 1 94.06 167 VAL A O 1
ATOM 1279 N N . THR A 1 168 ? 0.982 -12.859 -12.031 1 93 168 THR A N 1
ATOM 1280 C CA . THR A 1 168 ? 0.013 -13.203 -13.07 1 93 168 THR A CA 1
ATOM 1281 C C . THR A 1 168 ? 0.462 -14.43 -13.844 1 93 168 THR A C 1
ATOM 1283 O O . THR A 1 168 ? -0.346 -15.078 -14.516 1 93 168 THR A O 1
ATOM 1286 N N . PHE A 1 169 ? 1.681 -14.781 -13.781 1 92.75 169 PHE A N 1
ATOM 1287 C CA . PHE A 1 169 ? 2.199 -15.953 -14.469 1 92.75 169 PHE A CA 1
ATOM 1288 C C . PHE A 1 169 ? 1.918 -17.219 -13.656 1 92.75 169 PHE A C 1
ATOM 1290 O O . PHE A 1 169 ? 2.094 -18.328 -14.156 1 92.75 169 PHE A O 1
ATOM 1297 N N . LEU A 1 170 ? 1.516 -17.047 -12.383 1 92 170 LEU A N 1
ATOM 1298 C CA . LEU A 1 170 ? 1.291 -18.219 -11.547 1 92 170 LEU A CA 1
ATOM 1299 C C . LEU A 1 170 ? -0.048 -18.875 -11.867 1 92 170 LEU A C 1
ATOM 1301 O O . LEU A 1 170 ? -1.072 -18.203 -11.953 1 92 170 LEU A O 1
ATOM 1305 N N . PRO A 1 171 ? -0.009 -20.188 -12.023 1 89.81 171 PRO A N 1
ATOM 1306 C CA . PRO A 1 171 ? -1.25 -20.891 -12.359 1 89.81 171 PRO A CA 1
ATOM 1307 C C . PRO A 1 171 ? -2.223 -20.969 -11.188 1 89.81 171 PRO A C 1
ATOM 1309 O O . PRO A 1 171 ? -1.797 -21.047 -10.031 1 89.81 171 PRO A O 1
ATOM 1312 N N . LEU A 1 172 ? -3.535 -21.031 -11.547 1 89.62 172 LEU A N 1
ATOM 1313 C CA . LEU A 1 172 ? -4.574 -21.219 -10.539 1 89.62 172 LEU A CA 1
ATOM 1314 C C . LEU A 1 172 ? -4.648 -22.656 -10.078 1 89.62 172 LEU A C 1
ATOM 1316 O O . LEU A 1 172 ? -4.172 -23.562 -10.773 1 89.62 172 LEU A O 1
ATOM 1320 N N . PRO A 1 173 ? -5.215 -22.828 -8.852 1 85.56 173 PRO A N 1
ATOM 1321 C CA . PRO A 1 173 ? -5.348 -24.203 -8.398 1 85.56 173 PRO A CA 1
ATOM 1322 C C . PRO A 1 173 ? -6.289 -25.031 -9.273 1 85.56 173 PRO A C 1
ATOM 1324 O O . PRO A 1 173 ? -7.242 -24.484 -9.844 1 85.56 173 PRO A O 1
ATOM 1327 N N . SER A 1 174 ? -5.918 -26.375 -9.43 1 81.94 174 SER A N 1
ATOM 1328 C CA . SER A 1 174 ? -6.754 -27.344 -10.141 1 81.94 174 SER A CA 1
ATOM 1329 C C . SER A 1 174 ? -7.422 -28.312 -9.172 1 81.94 174 SER A C 1
ATOM 1331 O O . SER A 1 174 ? -6.875 -28.609 -8.109 1 81.94 174 SER A O 1
ATOM 1333 N N . MET B 1 1 ? -2.236 -10.25 -27.422 1 45.31 1 MET B N 1
ATOM 1334 C CA . MET B 1 1 ? -3.176 -9.562 -26.547 1 45.31 1 MET B CA 1
ATOM 1335 C C . MET B 1 1 ? -2.996 -10 -25.094 1 45.31 1 MET B C 1
ATOM 1337 O O . MET B 1 1 ? -2.701 -11.164 -24.828 1 45.31 1 MET B O 1
ATOM 1341 N N . VAL B 1 2 ? -2.922 -8.992 -24.141 1 69.25 2 VAL B N 1
ATOM 1342 C CA . VAL B 1 2 ? -2.777 -9.398 -22.75 1 69.25 2 VAL B CA 1
ATOM 1343 C C . VAL B 1 2 ? -4.043 -10.117 -22.297 1 69.25 2 VAL B C 1
ATOM 1345 O O . VAL B 1 2 ? -5.152 -9.617 -22.469 1 69.25 2 VAL B O 1
ATOM 1348 N N . PRO B 1 3 ? -3.814 -11.195 -21.812 1 82.31 3 PRO B N 1
ATOM 1349 C CA . PRO B 1 3 ? -5.004 -11.891 -21.312 1 82.31 3 PRO B CA 1
ATOM 1350 C C . PRO B 1 3 ? -5.754 -11.094 -20.25 1 82.31 3 PRO B C 1
ATOM 1352 O O . PRO B 1 3 ? -5.133 -10.352 -19.469 1 82.31 3 PRO B O 1
ATOM 1355 N N . ILE B 1 4 ? -7.035 -11.062 -20.406 1 86.94 4 ILE B N 1
ATOM 1356 C CA . ILE B 1 4 ? -7.918 -10.32 -19.516 1 86.94 4 ILE B CA 1
ATOM 1357 C C . ILE B 1 4 ? -7.539 -10.602 -18.062 1 86.94 4 ILE B C 1
ATOM 1359 O O . ILE B 1 4 ? -7.574 -9.703 -17.219 1 86.94 4 ILE B O 1
ATOM 1363 N N . ALA B 1 5 ? -7.164 -11.75 -17.734 1 87.75 5 ALA B N 1
ATOM 1364 C CA . ALA B 1 5 ? -6.77 -12.117 -16.375 1 87.75 5 ALA B CA 1
ATOM 1365 C C . ALA B 1 5 ? -5.539 -11.336 -15.938 1 87.75 5 ALA B C 1
ATOM 1367 O O . ALA B 1 5 ? -5.43 -10.945 -14.773 1 87.75 5 ALA B O 1
ATOM 1368 N N . PHE B 1 6 ? -4.691 -11.117 -16.891 1 90.19 6 PHE B N 1
ATOM 1369 C CA . PHE B 1 6 ? -3.475 -10.359 -16.609 1 90.19 6 PHE B CA 1
ATOM 1370 C C . PHE B 1 6 ? -3.805 -8.922 -16.219 1 90.19 6 PHE B C 1
ATOM 1372 O O . PHE B 1 6 ? -3.342 -8.43 -15.195 1 90.19 6 PHE B O 1
ATOM 1379 N N . ALA B 1 7 ? -4.641 -8.312 -17.016 1 93.5 7 ALA B N 1
ATOM 1380 C CA . ALA B 1 7 ? -5.016 -6.922 -16.766 1 93.5 7 ALA B CA 1
ATOM 1381 C C . ALA B 1 7 ? -5.785 -6.785 -15.453 1 93.5 7 ALA B C 1
ATOM 1383 O O . ALA B 1 7 ? -5.531 -5.867 -14.672 1 93.5 7 ALA B O 1
ATOM 1384 N N . LEU B 1 8 ? -6.703 -7.656 -15.172 1 96 8 LEU B N 1
ATOM 1385 C CA . LEU B 1 8 ? -7.5 -7.609 -13.953 1 96 8 LEU B CA 1
ATOM 1386 C C . LEU B 1 8 ? -6.613 -7.742 -12.719 1 96 8 LEU B C 1
ATOM 1388 O O . LEU B 1 8 ? -6.758 -6.98 -11.758 1 96 8 LEU B O 1
ATOM 1392 N N . ASN B 1 9 ? -5.68 -8.625 -12.812 1 95.5 9 ASN B N 1
ATOM 1393 C CA . ASN B 1 9 ? -4.797 -8.883 -11.68 1 95.5 9 ASN B CA 1
ATOM 1394 C C . ASN B 1 9 ? -3.877 -7.691 -11.406 1 95.5 9 ASN B C 1
ATOM 1396 O O . ASN B 1 9 ? -3.707 -7.281 -10.258 1 95.5 9 ASN B O 1
ATOM 1400 N N . VAL B 1 10 ? -3.342 -7.18 -12.438 1 96.88 10 VAL B N 1
ATOM 1401 C CA . VAL B 1 10 ? -2.375 -6.094 -12.289 1 96.88 10 VAL B CA 1
ATOM 1402 C C . VAL B 1 10 ? -3.078 -4.84 -11.781 1 96.88 10 VAL B C 1
ATOM 1404 O O . VAL B 1 10 ? -2.588 -4.172 -10.867 1 96.88 10 VAL B O 1
ATOM 1407 N N . ILE B 1 11 ? -4.246 -4.52 -12.328 1 98.12 11 ILE B N 1
ATOM 1408 C CA . ILE B 1 11 ? -4.969 -3.326 -11.898 1 98.12 11 ILE B CA 1
ATOM 1409 C C . ILE B 1 11 ? -5.461 -3.508 -10.469 1 98.12 11 ILE B C 1
ATOM 1411 O O . ILE B 1 11 ? -5.305 -2.615 -9.633 1 98.12 11 ILE B O 1
ATOM 1415 N N . HIS B 1 12 ? -6.039 -4.66 -10.125 1 98.62 12 HIS B N 1
ATOM 1416 C CA . HIS B 1 12 ? -6.48 -4.973 -8.773 1 98.62 12 HIS B CA 1
ATOM 1417 C C . HIS B 1 12 ? -5.332 -4.855 -7.777 1 98.62 12 HIS B C 1
ATOM 1419 O O . HIS B 1 12 ? -5.457 -4.18 -6.754 1 98.62 12 HIS B O 1
ATOM 1425 N N . GLY B 1 13 ? -4.23 -5.492 -8.148 1 98.31 13 GLY B N 1
ATOM 1426 C CA . GLY B 1 13 ? -3.09 -5.488 -7.246 1 98.31 13 GLY B CA 1
ATOM 1427 C C . GLY B 1 13 ? -2.48 -4.113 -7.059 1 98.31 13 GLY B C 1
ATOM 1428 O O . GLY B 1 13 ? -2.139 -3.727 -5.941 1 98.31 13 GLY B O 1
ATOM 1429 N N . PHE B 1 14 ? -2.369 -3.414 -8.18 1 98.69 14 PHE B N 1
ATOM 1430 C CA . PHE B 1 14 ? -1.731 -2.104 -8.148 1 98.69 14 PHE B CA 1
ATOM 1431 C C . PHE B 1 14 ? -2.51 -1.142 -7.262 1 98.69 14 PHE B C 1
ATOM 1433 O O . PHE B 1 14 ? -1.938 -0.511 -6.367 1 98.69 14 PHE B O 1
ATOM 1440 N N . PHE B 1 15 ? -3.752 -1.073 -7.445 1 98.88 15 PHE B N 1
ATOM 1441 C CA . PHE B 1 15 ? -4.559 -0.146 -6.66 1 98.88 15 PHE B CA 1
ATOM 1442 C C . PHE B 1 15 ? -4.793 -0.688 -5.254 1 98.88 15 PHE B C 1
ATOM 1444 O O . PHE B 1 15 ? -4.969 0.082 -4.309 1 98.88 15 PHE B O 1
ATOM 1451 N N . GLY B 1 16 ? -4.746 -2.041 -5.113 1 98.81 16 GLY B N 1
ATOM 1452 C CA . GLY B 1 16 ? -4.801 -2.617 -3.779 1 98.81 16 GLY B CA 1
ATOM 1453 C C . GLY B 1 16 ? -3.645 -2.188 -2.898 1 98.81 16 GLY B C 1
ATOM 1454 O O . GLY B 1 16 ? -3.822 -1.953 -1.7 1 98.81 16 GLY B O 1
ATOM 1455 N N . LEU B 1 17 ? -2.453 -2.041 -3.461 1 98.81 17 LEU B N 1
ATOM 1456 C CA . LEU B 1 17 ? -1.275 -1.581 -2.732 1 98.81 17 LEU B CA 1
ATOM 1457 C C . LEU B 1 17 ? -1.454 -0.142 -2.26 1 98.81 17 LEU B C 1
ATOM 1459 O O . LEU B 1 17 ? -1.168 0.176 -1.104 1 98.81 17 LEU B O 1
ATOM 1463 N N . ILE B 1 18 ? -1.924 0.644 -3.16 1 98.81 18 ILE B N 1
ATOM 1464 C CA . ILE B 1 18 ? -2.152 2.043 -2.822 1 98.81 18 ILE B CA 1
ATOM 1465 C C . ILE B 1 18 ? -3.238 2.145 -1.752 1 98.81 18 ILE B C 1
ATOM 1467 O O . ILE B 1 18 ? -3.066 2.838 -0.747 1 98.81 18 ILE B O 1
ATOM 1471 N N . TYR B 1 19 ? -4.301 1.387 -1.971 1 98.88 19 TYR B N 1
ATOM 1472 C CA . TYR B 1 19 ? -5.461 1.411 -1.085 1 98.88 19 TYR B CA 1
ATOM 1473 C C . TYR B 1 19 ? -5.066 1.046 0.341 1 98.88 19 TYR B C 1
ATOM 1475 O O . TYR B 1 19 ? -5.254 1.84 1.266 1 98.88 19 TYR B O 1
ATOM 1483 N N . TYR B 1 20 ? -4.445 -0.059 0.501 1 98.94 20 TYR B N 1
ATOM 1484 C CA . TYR B 1 20 ? -4.141 -0.527 1.85 1 98.94 20 TYR B CA 1
ATOM 1485 C C . TYR B 1 20 ? -3.047 0.318 2.488 1 98.94 20 TYR B C 1
ATOM 1487 O O . TYR B 1 20 ? -3.148 0.697 3.658 1 98.94 20 TYR B O 1
ATOM 1495 N N . GLY B 1 21 ? -1.992 0.623 1.757 1 98.81 21 GLY B N 1
ATOM 1496 C CA . GLY B 1 21 ? -0.904 1.405 2.322 1 98.81 21 GLY B CA 1
ATOM 1497 C C . GLY B 1 21 ? -1.335 2.787 2.775 1 98.81 21 GLY B C 1
ATOM 1498 O O . GLY B 1 21 ? -0.961 3.234 3.861 1 98.81 21 GLY B O 1
ATOM 1499 N N . THR B 1 22 ? -2.107 3.396 1.939 1 98.81 22 THR B N 1
ATOM 1500 C CA . THR B 1 22 ? -2.559 4.738 2.293 1 98.81 22 THR B CA 1
ATOM 1501 C C . THR B 1 22 ? -3.547 4.688 3.455 1 98.81 22 THR B C 1
ATOM 1503 O O . THR B 1 22 ? -3.539 5.566 4.32 1 98.81 22 THR B O 1
ATOM 1506 N N . THR B 1 23 ? -4.371 3.674 3.463 1 98.81 23 THR B N 1
ATOM 1507 C CA . THR B 1 23 ? -5.289 3.494 4.582 1 98.81 23 THR B CA 1
ATOM 1508 C C . THR B 1 23 ? -4.52 3.322 5.891 1 98.81 23 THR B C 1
ATOM 1510 O O . THR B 1 23 ? -4.887 3.904 6.914 1 98.81 23 THR B O 1
ATOM 1513 N N . THR B 1 24 ? -3.518 2.568 5.84 1 98.69 24 THR B N 1
ATOM 1514 C CA . THR B 1 24 ? -2.713 2.303 7.023 1 98.69 24 THR B CA 1
ATOM 1515 C C . THR B 1 24 ? -2.049 3.582 7.527 1 98.69 24 THR B C 1
ATOM 1517 O O . THR B 1 24 ? -2.127 3.904 8.711 1 98.69 24 THR B O 1
ATOM 1520 N N . LEU B 1 25 ? -1.467 4.301 6.621 1 98.75 25 LEU B N 1
ATOM 1521 C CA . LEU B 1 25 ? -0.82 5.543 7.02 1 98.75 25 LEU B CA 1
ATOM 1522 C C . LEU B 1 25 ? -1.841 6.531 7.574 1 98.75 25 LEU B C 1
ATOM 1524 O O . LEU B 1 25 ? -1.596 7.172 8.602 1 98.75 25 LEU B O 1
ATOM 1528 N N . PHE B 1 26 ? -2.963 6.656 6.91 1 98.62 26 PHE B N 1
ATOM 1529 C CA . PHE B 1 26 ? -4.008 7.594 7.305 1 98.62 26 PHE B CA 1
ATOM 1530 C C . PHE B 1 26 ? -4.57 7.234 8.672 1 98.62 26 PHE B C 1
ATOM 1532 O O . PHE B 1 26 ? -4.652 8.086 9.562 1 98.62 26 PHE B O 1
ATOM 1539 N N . GLY B 1 27 ? -4.879 5.984 8.812 1 97.81 27 GLY B N 1
ATOM 1540 C CA . GLY B 1 27 ? -5.555 5.547 10.023 1 97.81 27 GLY B CA 1
ATOM 1541 C C . GLY B 1 27 ? -4.629 5.441 11.219 1 97.81 27 GLY B C 1
ATOM 1542 O O . GLY B 1 27 ? -5.02 5.766 12.344 1 97.81 27 GLY B O 1
ATOM 1543 N N . VAL B 1 28 ? -3.428 5.07 11 1 97 28 VAL B N 1
ATOM 1544 C CA . VAL B 1 28 ? -2.541 4.738 12.117 1 97 28 VAL B CA 1
ATOM 1545 C C . VAL B 1 28 ? -1.704 5.957 12.492 1 97 28 VAL B C 1
ATOM 1547 O O . VAL B 1 28 ? -1.35 6.141 13.656 1 97 28 VAL B O 1
ATOM 1550 N N . MET B 1 29 ? -1.454 6.785 11.539 1 97.75 29 MET B N 1
ATOM 1551 C CA . MET B 1 29 ? -0.512 7.855 11.867 1 97.75 29 MET B CA 1
ATOM 1552 C C . MET B 1 29 ? -1.158 9.227 11.68 1 97.75 29 MET B C 1
ATOM 1554 O O . MET B 1 29 ? -1.069 10.078 12.555 1 97.75 29 MET B O 1
ATOM 1558 N N . ILE B 1 30 ? -1.858 9.461 10.625 1 98.12 30 ILE B N 1
ATOM 1559 C CA . ILE B 1 30 ? -2.311 10.805 10.281 1 98.12 30 ILE B CA 1
ATOM 1560 C C . ILE B 1 30 ? -3.471 11.203 11.188 1 98.12 30 ILE B C 1
ATOM 1562 O O . ILE B 1 30 ? -3.438 12.266 11.82 1 98.12 30 ILE B O 1
ATOM 1566 N N . VAL B 1 31 ? -4.426 10.383 11.32 1 97.88 31 VAL B N 1
ATOM 1567 C CA . VAL B 1 31 ? -5.629 10.727 12.07 1 97.88 31 VAL B CA 1
ATOM 1568 C C . VAL B 1 31 ? -5.273 10.992 13.531 1 97.88 31 VAL B C 1
ATOM 1570 O O . VAL B 1 31 ? -5.652 12.023 14.086 1 97.88 31 VAL B O 1
ATOM 1573 N N . PRO B 1 32 ? -4.5 10.188 14.211 1 95.81 32 PRO B N 1
ATOM 1574 C CA . PRO B 1 32 ? -4.145 10.469 15.602 1 95.81 32 PRO B CA 1
ATOM 1575 C C . PRO B 1 32 ? -3.35 11.766 15.75 1 95.81 32 PRO B C 1
ATOM 1577 O O . PRO B 1 32 ? -3.422 12.414 16.797 1 95.81 32 PRO B O 1
ATOM 1580 N N . LYS B 1 33 ? -2.646 12.156 14.734 1 95.69 33 LYS B N 1
ATOM 1581 C CA . LYS B 1 33 ? -1.822 13.359 14.797 1 95.69 33 LYS B CA 1
ATOM 1582 C C . LYS B 1 33 ? -2.686 14.617 14.773 1 95.69 33 LYS B C 1
ATOM 1584 O O . LYS B 1 33 ? -2.287 15.656 15.297 1 95.69 33 LYS B O 1
ATOM 1589 N N . LEU B 1 34 ? -3.828 14.562 14.227 1 93.88 34 LEU B N 1
ATOM 1590 C CA . LEU B 1 34 ? -4.711 15.711 14.086 1 93.88 34 LEU B CA 1
ATOM 1591 C C . LEU B 1 34 ? -5.121 16.266 15.445 1 93.88 34 LEU B C 1
ATOM 1593 O O . LEU B 1 34 ? -5.414 17.453 15.586 1 93.88 34 LEU B O 1
ATOM 1597 N N . GLY B 1 35 ? -5.09 15.422 16.438 1 89.38 35 GLY B N 1
ATOM 1598 C CA . GLY B 1 35 ? -5.438 15.867 17.766 1 89.38 35 GLY B CA 1
ATOM 1599 C C . GLY B 1 35 ? -4.27 16.484 18.516 1 89.38 35 GLY B C 1
ATOM 1600 O O . GLY B 1 35 ? -4.438 17 19.625 1 89.38 35 GLY B O 1
ATOM 1601 N N . LYS B 1 36 ? -3.148 16.531 17.906 1 93 36 LYS B N 1
ATOM 1602 C CA . LYS B 1 36 ? -1.938 16.938 18.609 1 93 36 LYS B CA 1
ATOM 1603 C C . LYS B 1 36 ? -1.35 18.203 17.984 1 93 36 LYS B C 1
ATOM 1605 O O . LYS B 1 36 ? -0.305 18.688 18.438 1 93 36 LYS B O 1
ATOM 1610 N N . ILE B 1 37 ? -2.004 18.672 16.922 1 93 37 ILE B N 1
ATOM 1611 C CA . ILE B 1 37 ? -1.546 19.906 16.312 1 93 37 ILE B CA 1
ATOM 1612 C C . ILE B 1 37 ? -2.604 21 16.484 1 93 37 ILE B C 1
ATOM 1614 O O . ILE B 1 37 ? -3.744 20.703 16.859 1 93 37 ILE B O 1
ATOM 1618 N N . SER B 1 38 ? -2.195 22.25 16.297 1 91.75 38 SER B N 1
ATOM 1619 C CA . SER B 1 38 ? -3.084 23.391 16.547 1 91.75 38 SER B CA 1
ATOM 1620 C C . SER B 1 38 ? -4.258 23.391 15.57 1 91.75 38 SER B C 1
ATOM 1622 O O . SER B 1 38 ? -4.16 22.828 14.477 1 91.75 38 SER B O 1
ATOM 1624 N N . ALA B 1 39 ? -5.277 24.016 15.938 1 90.75 39 ALA B N 1
ATOM 1625 C CA . ALA B 1 39 ? -6.441 24.172 15.07 1 90.75 39 ALA B CA 1
ATOM 1626 C C . ALA B 1 39 ? -6.078 24.906 13.781 1 90.75 39 ALA B C 1
ATOM 1628 O O . ALA B 1 39 ? -6.629 24.609 12.719 1 90.75 39 ALA B O 1
ATOM 1629 N N . GLU B 1 40 ? -5.207 25.812 13.906 1 90.62 40 GLU B N 1
ATOM 1630 C CA . GLU B 1 40 ? -4.758 26.578 12.75 1 90.62 40 GLU B CA 1
ATOM 1631 C C . GLU B 1 40 ? -4.051 25.688 11.734 1 90.62 40 GLU B C 1
ATOM 1633 O O . GLU B 1 40 ? -4.277 25.812 10.523 1 90.62 40 GLU B O 1
ATOM 1638 N N . SER B 1 41 ? -3.258 24.812 12.227 1 92.94 41 SER B N 1
ATOM 1639 C CA . SER B 1 41 ? -2.555 23.891 11.359 1 92.94 41 SER B CA 1
ATOM 1640 C C . SER B 1 41 ? -3.529 22.938 10.672 1 92.94 41 SER B C 1
ATOM 1642 O O . SER B 1 41 ? -3.387 22.641 9.484 1 92.94 41 SER B O 1
ATOM 1644 N N . VAL B 1 42 ? -4.508 22.453 11.406 1 93.56 42 VAL B N 1
ATOM 1645 C CA . VAL B 1 42 ? -5.516 21.578 10.82 1 93.56 42 VAL B CA 1
ATOM 1646 C C . VAL B 1 42 ? -6.293 22.328 9.742 1 93.56 42 VAL B C 1
ATOM 1648 O O . VAL B 1 42 ? -6.586 21.766 8.68 1 93.56 42 VAL B O 1
ATOM 1651 N N . ARG B 1 43 ? -6.566 23.562 9.984 1 93.31 43 ARG B N 1
ATOM 1652 C CA . ARG B 1 43 ? -7.297 24.391 9.023 1 93.31 43 ARG B CA 1
ATOM 1653 C C . ARG B 1 43 ? -6.52 24.531 7.719 1 93.31 43 ARG B C 1
ATOM 1655 O O . ARG B 1 43 ? -7.109 24.547 6.637 1 93.31 43 ARG B O 1
ATOM 1662 N N . GLU B 1 44 ? -5.258 24.594 7.836 1 93.69 44 GLU B N 1
ATOM 1663 C CA . GLU B 1 44 ? -4.43 24.703 6.637 1 93.69 44 GLU B CA 1
ATOM 1664 C C . GLU B 1 44 ? -4.484 23.406 5.82 1 93.69 44 GLU B C 1
ATOM 1666 O O . GLU B 1 44 ? -4.234 23.422 4.613 1 93.69 44 GLU B O 1
ATOM 1671 N N . LEU B 1 45 ? -4.812 22.344 6.508 1 94.62 45 LEU B N 1
ATOM 1672 C CA . LEU B 1 45 ? -4.84 21.031 5.859 1 94.62 45 LEU B CA 1
ATOM 1673 C C . LEU B 1 45 ? -6.262 20.656 5.449 1 94.62 45 LEU B C 1
ATOM 1675 O O . LEU B 1 45 ? -6.5 19.562 4.961 1 94.62 45 LEU B O 1
ATOM 1679 N N . ARG B 1 46 ? -7.215 21.547 5.516 1 92 46 ARG B N 1
ATOM 1680 C CA . ARG B 1 46 ? -8.641 21.266 5.387 1 92 46 ARG B CA 1
ATOM 1681 C C . ARG B 1 46 ? -8.977 20.797 3.977 1 92 46 ARG B C 1
ATOM 1683 O O . ARG B 1 46 ? -9.906 20 3.785 1 92 46 ARG B O 1
ATOM 1690 N N . ASN B 1 47 ? -8.258 21.281 2.979 1 90.31 47 ASN B N 1
ATOM 1691 C CA . ASN B 1 47 ? -8.523 20.844 1.608 1 90.31 47 ASN B CA 1
ATOM 1692 C C . ASN B 1 47 ? -7.637 19.672 1.215 1 90.31 47 ASN B C 1
ATOM 1694 O O . ASN B 1 47 ? -7.895 19 0.211 1 90.31 47 ASN B O 1
ATOM 1698 N N . PHE B 1 48 ? -6.691 19.438 2.006 1 96.19 48 PHE B N 1
ATOM 1699 C CA . PHE B 1 48 ? -5.711 18.406 1.714 1 96.19 48 PHE B CA 1
ATOM 1700 C C . PHE B 1 48 ? -6.18 17.047 2.254 1 96.19 48 PHE B C 1
ATOM 1702 O O . PHE B 1 48 ? -6.113 16.047 1.554 1 96.19 48 PHE B O 1
ATOM 1709 N N . LEU B 1 49 ? -6.668 16.984 3.482 1 97.25 49 LEU B N 1
ATOM 1710 C CA . LEU B 1 49 ? -7.012 15.758 4.18 1 97.25 49 LEU B CA 1
ATOM 1711 C C . LEU B 1 49 ? -8.148 15.023 3.469 1 97.25 49 LEU B C 1
ATOM 1713 O O . LEU B 1 49 ? -8.062 13.82 3.236 1 97.25 49 LEU B O 1
ATOM 1717 N N . PRO B 1 50 ? -9.195 15.719 2.998 1 96.88 50 PRO B N 1
ATOM 1718 C CA . PRO B 1 50 ? -10.219 15.023 2.213 1 96.88 50 PRO B CA 1
ATOM 1719 C C . PRO B 1 50 ? -9.68 14.461 0.903 1 96.88 50 PRO B C 1
ATOM 1721 O O . PRO B 1 50 ? -10.172 13.445 0.411 1 96.88 50 PRO B O 1
ATOM 1724 N N . GLY B 1 51 ? -8.664 15.109 0.384 1 97.69 51 GLY B N 1
ATOM 1725 C CA . GLY B 1 51 ? -8.008 14.578 -0.798 1 97.69 51 GLY B CA 1
ATOM 1726 C C . GLY B 1 51 ? -7.371 13.219 -0.565 1 97.69 51 GLY B C 1
ATOM 1727 O O . GLY B 1 51 ? -7.414 12.352 -1.44 1 97.69 51 GLY B O 1
ATOM 1728 N N . ILE B 1 52 ? -6.742 13.055 0.596 1 98.5 52 ILE B N 1
ATOM 1729 C CA . ILE B 1 52 ? -6.164 11.766 0.951 1 98.5 52 ILE B CA 1
ATOM 1730 C C . ILE B 1 52 ? -7.262 10.711 1.023 1 98.5 52 ILE B C 1
ATOM 1732 O O . ILE B 1 52 ? -7.113 9.609 0.487 1 98.5 52 ILE B O 1
ATOM 1736 N N . VAL B 1 53 ? -8.367 11.055 1.666 1 98.56 53 VAL B N 1
ATOM 1737 C CA . VAL B 1 53 ? -9.477 10.125 1.818 1 98.56 53 VAL B CA 1
ATOM 1738 C C . VAL B 1 53 ? -10.055 9.773 0.447 1 98.56 53 VAL B C 1
ATOM 1740 O O . VAL B 1 53 ? -10.406 8.625 0.189 1 98.56 53 VAL B O 1
ATOM 1743 N N . THR B 1 54 ? -10.141 10.727 -0.439 1 98.06 54 THR B N 1
ATOM 1744 C CA . THR B 1 54 ? -10.617 10.484 -1.797 1 98.06 54 THR B CA 1
ATOM 1745 C C . THR B 1 54 ? -9.695 9.516 -2.527 1 98.06 54 THR B C 1
ATOM 1747 O O . THR B 1 54 ? -10.156 8.633 -3.248 1 98.06 54 THR B O 1
ATOM 1750 N N . LEU B 1 55 ? -8.383 9.695 -2.385 1 98.44 55 LEU B N 1
ATOM 1751 C CA . LEU B 1 55 ? -7.426 8.766 -2.973 1 98.44 55 LEU B CA 1
ATOM 1752 C C . LEU B 1 55 ? -7.645 7.352 -2.434 1 98.44 55 LEU B C 1
ATOM 1754 O O . LEU B 1 55 ? -7.648 6.387 -3.199 1 98.44 55 LEU B O 1
ATOM 1758 N N . ILE B 1 56 ? -7.793 7.262 -1.124 1 98.81 56 ILE B N 1
ATOM 1759 C CA . ILE B 1 56 ? -8.008 5.973 -0.475 1 98.81 56 ILE B CA 1
ATOM 1760 C C . ILE B 1 56 ? -9.281 5.328 -1.011 1 98.81 56 ILE B C 1
ATOM 1762 O O . ILE B 1 56 ? -9.273 4.172 -1.438 1 98.81 56 ILE B O 1
ATOM 1766 N N . GLN B 1 57 ? -10.367 6.086 -1.068 1 98.5 57 GLN B N 1
ATOM 1767 C CA . GLN B 1 57 ? -11.664 5.559 -1.494 1 98.5 57 GLN B CA 1
ATOM 1768 C C . GLN B 1 57 ? -11.641 5.18 -2.973 1 98.5 57 GLN B C 1
ATOM 1770 O O . GLN B 1 57 ? -12.156 4.125 -3.357 1 98.5 57 GLN B O 1
ATOM 1775 N N . SER B 1 58 ? -11.102 6.059 -3.773 1 98.75 58 SER B N 1
ATOM 1776 C CA . SER B 1 58 ? -11.055 5.773 -5.203 1 98.75 58 SER B CA 1
ATOM 1777 C C . SER B 1 58 ? -10.211 4.535 -5.488 1 98.75 58 SER B C 1
ATOM 1779 O O . SER B 1 58 ? -10.602 3.68 -6.285 1 98.75 58 SER B O 1
ATOM 1781 N N . SER B 1 59 ? -9.062 4.453 -4.879 1 98.81 59 SER B N 1
ATOM 1782 C CA . SER B 1 59 ? -8.234 3.266 -5.051 1 98.81 59 SER B CA 1
ATOM 1783 C C . SER B 1 59 ? -8.938 2.016 -4.539 1 98.81 59 SER B C 1
ATOM 1785 O O . SER B 1 59 ? -8.805 0.937 -5.121 1 98.81 59 SER B O 1
ATOM 1787 N N . GLY B 1 60 ? -9.688 2.193 -3.426 1 98.88 60 GLY B N 1
ATOM 1788 C CA . GLY B 1 60 ? -10.469 1.085 -2.908 1 98.88 60 GLY B CA 1
ATOM 1789 C C . GLY B 1 60 ? -11.539 0.607 -3.873 1 98.88 60 GLY B C 1
ATOM 1790 O O . GLY B 1 60 ? -11.703 -0.598 -4.074 1 98.88 60 GLY B O 1
ATOM 1791 N N . ILE B 1 61 ? -12.25 1.53 -4.414 1 98.88 61 ILE B N 1
ATOM 1792 C CA . ILE B 1 61 ? -13.305 1.192 -5.363 1 98.88 61 ILE B CA 1
ATOM 1793 C C . ILE B 1 61 ? -12.711 0.466 -6.566 1 98.88 61 ILE B C 1
ATOM 1795 O O . ILE B 1 61 ? -13.211 -0.583 -6.977 1 98.88 61 ILE B O 1
ATOM 1799 N N . ILE B 1 62 ? -11.617 0.977 -7.109 1 98.88 62 ILE B N 1
ATOM 1800 C CA . ILE B 1 62 ? -10.977 0.339 -8.25 1 98.88 62 ILE B CA 1
ATOM 1801 C C . ILE B 1 62 ? -10.508 -1.062 -7.867 1 98.88 62 ILE B C 1
ATOM 1803 O O . ILE B 1 62 ? -10.719 -2.021 -8.609 1 98.88 62 ILE B O 1
ATOM 1807 N N . THR B 1 63 ? -9.906 -1.231 -6.691 1 98.81 63 THR B N 1
ATOM 1808 C CA . THR B 1 63 ? -9.43 -2.52 -6.203 1 98.81 63 THR B CA 1
ATOM 1809 C C . THR B 1 63 ? -10.562 -3.533 -6.148 1 98.81 63 THR B C 1
ATOM 1811 O O . THR B 1 63 ? -10.43 -4.652 -6.648 1 98.81 63 THR B O 1
ATOM 1814 N N . ILE B 1 64 ? -11.703 -3.098 -5.574 1 98.69 64 ILE B N 1
ATOM 1815 C CA . ILE B 1 64 ? -12.82 -4.012 -5.348 1 98.69 64 ILE B CA 1
ATOM 1816 C C . ILE B 1 64 ? -13.469 -4.375 -6.68 1 98.69 64 ILE B C 1
ATOM 1818 O O . ILE B 1 64 ? -13.805 -5.535 -6.914 1 98.69 64 ILE B O 1
ATOM 1822 N N . VAL B 1 65 ? -13.656 -3.406 -7.559 1 98.56 65 VAL B N 1
ATOM 1823 C CA . VAL B 1 65 ? -14.297 -3.645 -8.844 1 98.56 65 VAL B CA 1
ATOM 1824 C C . VAL B 1 65 ? -13.438 -4.602 -9.68 1 98.56 65 VAL B C 1
ATOM 1826 O O . VAL B 1 65 ? -13.945 -5.59 -10.211 1 98.56 65 VAL B O 1
ATOM 1829 N N . PHE B 1 66 ? -12.172 -4.352 -9.75 1 98.56 66 PHE B N 1
ATOM 1830 C CA . PHE B 1 66 ? -11.297 -5.199 -10.555 1 98.56 66 PHE B CA 1
ATOM 1831 C C . PHE B 1 66 ? -11.055 -6.535 -9.859 1 98.56 66 PHE B C 1
ATOM 1833 O O . PHE B 1 66 ? -10.898 -7.566 -10.523 1 98.56 66 PHE B O 1
ATOM 1840 N N . GLY B 1 67 ? -11.047 -6.535 -8.547 1 98.25 67 GLY B N 1
ATOM 1841 C CA . GLY B 1 67 ? -10.992 -7.797 -7.824 1 98.25 67 GLY B CA 1
ATOM 1842 C C . GLY B 1 67 ? -12.211 -8.664 -8.047 1 98.25 67 GLY B C 1
ATOM 1843 O O . GLY B 1 67 ? -12.086 -9.875 -8.25 1 98.25 67 GLY B O 1
ATOM 1844 N N . ALA B 1 68 ? -13.375 -8.039 -8.008 1 97.81 68 ALA B N 1
ATOM 1845 C CA . ALA B 1 68 ? -14.617 -8.758 -8.297 1 97.81 68 ALA B CA 1
ATOM 1846 C C . ALA B 1 68 ? -14.625 -9.281 -9.734 1 97.81 68 ALA B C 1
ATOM 1848 O O . ALA B 1 68 ? -15.07 -10.398 -9.984 1 97.81 68 ALA B O 1
ATOM 1849 N N . GLY B 1 69 ? -14.18 -8.43 -10.609 1 97.75 69 GLY B N 1
ATOM 1850 C CA . GLY B 1 69 ? -14.062 -8.875 -11.992 1 97.75 69 GLY B CA 1
ATOM 1851 C C . GLY B 1 69 ? -13.156 -10.078 -12.148 1 97.75 69 GLY B C 1
ATOM 1852 O O . GLY B 1 69 ? -13.492 -11.016 -12.883 1 97.75 69 GLY B O 1
ATOM 1853 N N . GLN B 1 70 ? -12.039 -10.062 -11.508 1 96.75 70 GLN B N 1
ATOM 1854 C CA . GLN B 1 70 ? -11.109 -11.188 -11.531 1 96.75 70 GLN B CA 1
ATOM 1855 C C . GLN B 1 70 ? -11.742 -12.445 -10.945 1 96.75 70 GLN B C 1
ATOM 1857 O O . GLN B 1 70 ? -11.617 -13.531 -11.508 1 96.75 70 GLN B O 1
ATOM 1862 N N . PHE B 1 71 ? -12.344 -12.258 -9.859 1 96.44 71 PHE B N 1
ATOM 1863 C CA . PHE B 1 71 ? -13.023 -13.359 -9.188 1 96.44 71 PHE B CA 1
ATOM 1864 C C . PHE B 1 71 ? -14.062 -13.992 -10.102 1 96.44 71 PHE B C 1
ATOM 1866 O O . PHE B 1 71 ? -14.094 -15.211 -10.266 1 96.44 71 PHE B O 1
ATOM 1873 N N . LEU B 1 72 ? -14.875 -13.164 -10.734 1 96.81 72 LEU B N 1
ATOM 1874 C CA . LEU B 1 72 ? -15.906 -13.656 -11.648 1 96.81 72 LEU B CA 1
ATOM 1875 C C . LEU B 1 72 ? -15.289 -14.359 -12.844 1 96.81 72 LEU B C 1
ATOM 1877 O O . LEU B 1 72 ? -15.766 -15.406 -13.273 1 96.81 72 LEU B O 1
ATOM 1881 N N . HIS B 1 73 ? -14.273 -13.766 -13.359 1 96 73 HIS B N 1
ATOM 1882 C CA . HIS B 1 73 ? -13.578 -14.375 -14.492 1 96 73 HIS B CA 1
ATOM 1883 C C . HIS B 1 73 ? -13.102 -15.781 -14.156 1 96 73 HIS B C 1
ATOM 1885 O O . HIS B 1 73 ? -13.273 -16.703 -14.945 1 96 73 HIS B O 1
ATOM 1891 N N . TYR B 1 74 ? -12.508 -15.961 -12.969 1 95.25 74 TYR B N 1
ATOM 1892 C CA . TYR B 1 74 ? -12.016 -17.266 -12.547 1 95.25 74 TYR B CA 1
ATOM 1893 C C . TYR B 1 74 ? -13.164 -18.234 -12.32 1 95.25 74 TYR B C 1
ATOM 1895 O O . TYR B 1 74 ? -13.086 -19.391 -12.734 1 95.25 74 TYR B O 1
ATOM 1903 N N . MET B 1 75 ? -14.219 -17.781 -11.695 1 96 75 MET B N 1
ATOM 1904 C CA . MET B 1 75 ? -15.352 -18.641 -11.406 1 96 75 MET B CA 1
ATOM 1905 C C . MET B 1 75 ? -16.016 -19.109 -12.703 1 96 75 MET B C 1
ATOM 1907 O O . MET B 1 75 ? -16.438 -20.266 -12.805 1 96 75 MET B O 1
ATOM 1911 N N . ILE B 1 76 ? -16.109 -18.219 -13.664 1 96.88 76 ILE B N 1
ATOM 1912 C CA . ILE B 1 76 ? -16.656 -18.594 -14.961 1 96.88 76 ILE B CA 1
ATOM 1913 C C . ILE B 1 76 ? -15.773 -19.656 -15.602 1 96.88 76 ILE B C 1
ATOM 1915 O O . ILE B 1 76 ? -16.266 -20.609 -16.203 1 96.88 76 ILE B O 1
ATOM 1919 N N . GLY B 1 77 ? -14.445 -19.484 -15.414 1 95.12 77 GLY B N 1
ATOM 1920 C CA . GLY B 1 77 ? -13.523 -20.5 -15.906 1 95.12 77 GLY B CA 1
ATOM 1921 C C . GLY B 1 77 ? -13.734 -21.859 -15.266 1 95.12 77 GLY B C 1
ATOM 1922 O O . GLY B 1 77 ? -13.805 -22.875 -15.961 1 95.12 77 GLY B O 1
ATOM 1923 N N . TYR B 1 78 ? -13.891 -21.875 -14.008 1 96.06 78 TYR B N 1
ATOM 1924 C CA . TYR B 1 78 ? -14.125 -23.125 -13.289 1 96.06 78 TYR B CA 1
ATOM 1925 C C . TYR B 1 78 ? -15.477 -23.719 -13.656 1 96.06 78 TYR B C 1
ATOM 1927 O O . TYR B 1 78 ? -15.617 -24.938 -13.789 1 96.06 78 TYR B O 1
ATOM 1935 N N . TYR B 1 79 ? -16.453 -22.891 -13.82 1 97.31 79 TYR B N 1
ATOM 1936 C CA . TYR B 1 79 ? -17.781 -23.328 -14.203 1 97.31 79 TYR B CA 1
ATOM 1937 C C . TYR B 1 79 ? -17.766 -24 -15.57 1 97.31 79 TYR B C 1
ATOM 1939 O O . TYR B 1 79 ? -18.406 -25.031 -15.773 1 97.31 79 TYR B O 1
ATOM 1947 N N . LYS B 1 80 ? -17.141 -23.453 -16.516 1 97.81 80 LYS B N 1
ATOM 1948 C CA . LYS B 1 80 ? -17.031 -24 -17.859 1 97.81 80 LYS B CA 1
ATOM 1949 C C . LYS B 1 80 ? -16.297 -25.344 -17.859 1 97.81 80 LYS B C 1
ATOM 1951 O O . LYS B 1 80 ? -16.562 -26.203 -18.703 1 97.81 80 LYS B O 1
ATOM 1956 N N . GLY B 1 81 ? -15.422 -25.438 -16.875 1 95.69 81 GLY B N 1
ATOM 1957 C CA . GLY B 1 81 ? -14.625 -26.641 -16.797 1 95.69 81 GLY B CA 1
ATOM 1958 C C . GLY B 1 81 ? -15.344 -27.781 -16.094 1 95.69 81 GLY B C 1
ATOM 1959 O O . GLY B 1 81 ? -15.195 -28.953 -16.484 1 95.69 81 GLY B O 1
ATOM 1960 N N . GLY B 1 82 ? -16.219 -27.594 -15.047 1 96.62 82 GLY B N 1
ATOM 1961 C CA . GLY B 1 82 ? -16.797 -28.672 -14.266 1 96.62 82 GLY B CA 1
ATOM 1962 C C . GLY B 1 82 ? -18.141 -28.328 -13.656 1 96.62 82 GLY B C 1
ATOM 1963 O O . GLY B 1 82 ? -18.625 -29.031 -12.773 1 96.62 82 GLY B O 1
ATOM 1964 N N . GLY B 1 83 ? -18.609 -27.25 -14.109 1 97.06 83 GLY B N 1
ATOM 1965 C CA . GLY B 1 83 ? -19.938 -26.844 -13.641 1 97.06 83 GLY B CA 1
ATOM 1966 C C . GLY B 1 83 ? -19.922 -26.297 -12.227 1 97.06 83 GLY B C 1
ATOM 1967 O O . GLY B 1 83 ? -18.875 -25.906 -11.719 1 97.06 83 GLY B O 1
ATOM 1968 N N . MET B 1 84 ? -21.078 -26.219 -11.688 1 97.31 84 MET B N 1
ATOM 1969 C CA . MET B 1 84 ? -21.234 -25.625 -10.359 1 97.31 84 MET B CA 1
ATOM 1970 C C . MET B 1 84 ? -20.531 -26.453 -9.305 1 97.31 84 MET B C 1
ATOM 1972 O O . MET B 1 84 ? -20.078 -25.938 -8.281 1 97.31 84 MET B O 1
ATOM 1976 N N . GLY B 1 85 ? -20.422 -27.734 -9.57 1 97.31 85 GLY B N 1
ATOM 1977 C CA . GLY B 1 85 ? -19.688 -28.594 -8.656 1 97.31 85 GLY B CA 1
ATOM 1978 C C . GLY B 1 85 ? -18.234 -28.234 -8.516 1 97.31 85 GLY B C 1
ATOM 1979 O O . GLY B 1 85 ? -17.688 -28.203 -7.406 1 97.31 85 GLY B O 1
ATOM 1980 N N . GLU B 1 86 ? -17.562 -27.891 -9.617 1 96.88 86 GLU B N 1
ATOM 1981 C CA . GLU B 1 86 ? -16.172 -27.469 -9.625 1 96.88 86 GLU B CA 1
ATOM 1982 C C . GLU B 1 86 ? -15.992 -26.125 -8.93 1 96.88 86 GLU B C 1
ATOM 1984 O O . GLU B 1 86 ? -15.047 -25.938 -8.156 1 96.88 86 GLU B O 1
ATOM 1989 N N . VAL B 1 87 ? -16.906 -25.188 -9.195 1 97.06 87 VAL B N 1
ATOM 1990 C CA . VAL B 1 87 ? -16.875 -23.875 -8.555 1 97.06 87 VAL B CA 1
ATOM 1991 C C . VAL B 1 87 ? -16.938 -24.047 -7.039 1 97.06 87 VAL B C 1
ATOM 1993 O O . VAL B 1 87 ? -16.156 -23.453 -6.301 1 97.06 87 VAL B O 1
ATOM 1996 N N . TYR B 1 88 ? -17.812 -24.906 -6.562 1 97.25 88 TYR B N 1
ATOM 1997 C CA . TYR B 1 88 ? -17.984 -25.141 -5.133 1 97.25 88 TYR B CA 1
ATOM 1998 C C . TYR B 1 88 ? -16.75 -25.781 -4.527 1 97.25 88 TYR B C 1
ATOM 2000 O O . TYR B 1 88 ? -16.312 -25.375 -3.443 1 97.25 88 TYR B O 1
ATOM 2008 N N . ALA B 1 89 ? -16.188 -26.688 -5.223 1 97 89 ALA B N 1
ATOM 2009 C CA . ALA B 1 89 ? -14.992 -27.391 -4.742 1 97 89 ALA B CA 1
ATOM 2010 C C . ALA B 1 89 ? -13.812 -26.438 -4.59 1 97 89 ALA B C 1
ATOM 2012 O O . ALA B 1 89 ? -13.078 -26.5 -3.605 1 97 89 ALA B O 1
ATOM 2013 N N . ILE B 1 90 ? -13.695 -25.547 -5.543 1 96.62 90 ILE B N 1
ATOM 2014 C CA . ILE B 1 90 ? -12.578 -24.609 -5.516 1 96.62 90 ILE B CA 1
ATOM 2015 C C . ILE B 1 90 ? -12.797 -23.562 -4.422 1 96.62 90 ILE B C 1
ATOM 2017 O O . ILE B 1 90 ? -11.883 -23.266 -3.65 1 96.62 90 ILE B O 1
ATOM 2021 N N . LEU B 1 91 ? -13.969 -23 -4.312 1 96.56 91 LEU B N 1
ATOM 2022 C CA . LEU B 1 91 ? -14.266 -21.891 -3.412 1 96.56 91 LEU B CA 1
ATOM 2023 C C . LEU B 1 91 ? -14.242 -22.359 -1.9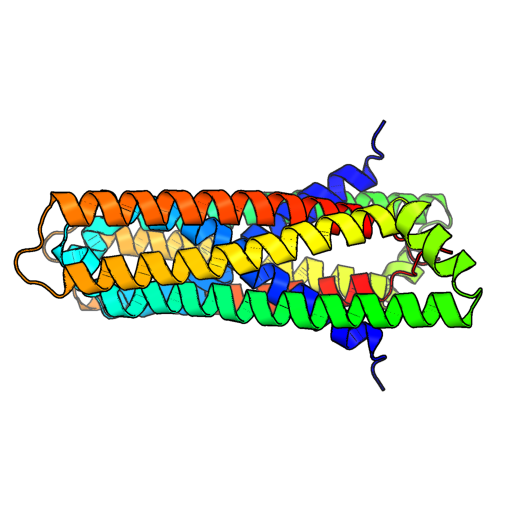59 1 96.56 91 LEU B C 1
ATOM 2025 O O . LEU B 1 91 ? -13.719 -21.656 -1.09 1 96.56 91 LEU B O 1
ATOM 2029 N N . PHE B 1 92 ? -14.758 -23.562 -1.693 1 96.81 92 PHE B N 1
ATOM 2030 C CA . PHE B 1 92 ? -14.961 -23.969 -0.306 1 96.81 92 PHE B CA 1
ATOM 2031 C C . PHE B 1 92 ? -14.094 -25.172 0.043 1 96.81 92 PHE B C 1
ATOM 2033 O O . PHE B 1 92 ? -13.969 -25.531 1.215 1 96.81 92 PHE B O 1
ATOM 2040 N N . GLY B 1 93 ? -13.422 -25.734 -0.975 1 95.94 93 GLY B N 1
ATOM 2041 C CA . GLY B 1 93 ? -12.617 -26.922 -0.743 1 95.94 93 GLY B CA 1
ATOM 2042 C C . GLY B 1 93 ? -11.125 -26.672 -0.854 1 95.94 93 GLY B C 1
ATOM 2043 O O . GLY B 1 93 ? -10.312 -27.547 -0.542 1 95.94 93 GLY B O 1
ATOM 2044 N N . SER B 1 94 ? -10.75 -25.547 -1.334 1 95.69 94 SER B N 1
ATOM 2045 C CA . SER B 1 94 ? -9.336 -25.219 -1.467 1 95.69 94 SER B CA 1
ATOM 2046 C C . SER B 1 94 ? -8.945 -24.047 -0.561 1 95.69 94 SER B C 1
ATOM 2048 O O . SER B 1 94 ? -9.781 -23.203 -0.239 1 95.69 94 SER B O 1
ATOM 2050 N N . GLY B 1 95 ? -7.699 -24.078 -0.096 1 95.5 95 GLY B N 1
ATOM 2051 C CA . GLY B 1 95 ? -7.184 -22.953 0.672 1 95.5 95 GLY B CA 1
ATOM 2052 C C . GLY B 1 95 ? -7.203 -21.656 -0.097 1 95.5 95 GLY B C 1
ATOM 2053 O O . GLY B 1 95 ? -7.5 -20.594 0.469 1 95.5 95 GLY B O 1
ATOM 2054 N N . TRP B 1 96 ? -6.902 -21.734 -1.351 1 96.62 96 TRP B N 1
ATOM 2055 C CA . TRP B 1 96 ? -6.91 -20.562 -2.213 1 96.62 96 TRP B CA 1
ATOM 2056 C C . TRP B 1 96 ? -8.305 -19.953 -2.291 1 96.62 96 TRP B C 1
ATOM 2058 O O . TRP B 1 96 ? -8.477 -18.75 -2.055 1 96.62 96 TRP B O 1
ATOM 2068 N N . GLY B 1 97 ? -9.297 -20.766 -2.6 1 97.38 97 GLY B N 1
ATOM 2069 C CA . GLY B 1 97 ? -10.664 -20.297 -2.768 1 97.38 97 GLY B CA 1
ATOM 2070 C C . GLY B 1 97 ? -11.242 -19.672 -1.505 1 97.38 97 GLY B C 1
ATOM 2071 O O . GLY B 1 97 ? -11.852 -18.609 -1.55 1 97.38 97 GLY B O 1
ATOM 2072 N N . LEU B 1 98 ? -11.055 -20.359 -0.387 1 97.5 98 LEU B N 1
ATOM 2073 C CA . LEU B 1 98 ? -11.555 -19.844 0.885 1 97.5 98 LEU B CA 1
ATOM 2074 C C . LEU B 1 98 ? -10.883 -18.516 1.24 1 97.5 98 LEU B C 1
ATOM 2076 O O . LEU B 1 98 ? -11.547 -17.594 1.734 1 97.5 98 LEU B O 1
ATOM 2080 N N . SER B 1 99 ? -9.625 -18.438 1.006 1 97.94 99 SER B N 1
ATOM 2081 C CA . SER B 1 99 ? -8.883 -17.219 1.307 1 97.94 99 SER B CA 1
ATOM 2082 C C . SER B 1 99 ? -9.367 -16.047 0.451 1 97.94 99 SER B C 1
ATOM 2084 O O . SER B 1 99 ? -9.547 -14.938 0.952 1 97.94 99 SER B O 1
ATOM 2086 N N . VAL B 1 100 ? -9.562 -16.297 -0.795 1 98.06 100 VAL B N 1
ATOM 2087 C CA . VAL B 1 100 ? -10.031 -15.25 -1.699 1 98.06 100 VAL B CA 1
ATOM 2088 C C . VAL B 1 100 ? -11.422 -14.789 -1.284 1 98.06 100 VAL B C 1
ATOM 2090 O O . VAL B 1 100 ? -11.711 -13.594 -1.271 1 98.06 100 VAL B O 1
ATOM 2093 N N . LEU B 1 101 ? -12.273 -15.734 -0.947 1 97.81 101 LEU B N 1
ATOM 2094 C CA . LEU B 1 101 ? -13.648 -15.414 -0.569 1 97.81 101 LEU B CA 1
ATOM 2095 C C . LEU B 1 101 ? -13.688 -14.586 0.709 1 97.81 101 LEU B C 1
ATOM 2097 O O . LEU B 1 101 ? -14.312 -13.523 0.748 1 97.81 101 LEU B O 1
ATOM 2101 N N . VAL B 1 102 ? -12.977 -15.023 1.727 1 98.19 102 VAL B N 1
ATOM 2102 C CA . VAL B 1 102 ? -12.953 -14.32 3.004 1 98.19 102 VAL B CA 1
ATOM 2103 C C . VAL B 1 102 ? -12.281 -12.961 2.83 1 98.19 102 VAL B C 1
ATOM 2105 O O . VAL B 1 102 ? -12.797 -11.945 3.305 1 98.19 102 VAL B O 1
ATOM 2108 N N . GLY B 1 103 ? -11.164 -12.969 2.127 1 98.69 103 GLY B N 1
ATOM 2109 C CA . GLY B 1 103 ? -10.492 -11.711 1.855 1 98.69 103 GLY B CA 1
ATOM 2110 C C . GLY B 1 103 ? -11.359 -10.719 1.104 1 98.69 103 GLY B C 1
ATOM 2111 O O . GLY B 1 103 ? -11.375 -9.531 1.426 1 98.69 103 GLY B O 1
ATOM 2112 N N . GLY B 1 104 ? -12.055 -11.219 0.141 1 98.56 104 GLY B N 1
ATOM 2113 C CA . GLY B 1 104 ? -12.945 -10.367 -0.628 1 98.56 104 GLY B CA 1
ATOM 2114 C C . GLY B 1 104 ? -14.055 -9.758 0.206 1 98.56 104 GLY B C 1
ATOM 2115 O O . GLY B 1 104 ? -14.359 -8.57 0.076 1 98.56 104 GLY B O 1
ATOM 2116 N N . VAL B 1 105 ? -14.641 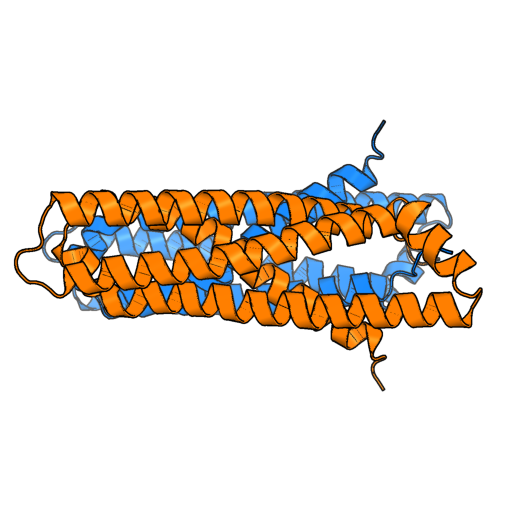-10.539 1.045 1 98.5 105 VAL B N 1
ATOM 2117 C CA . VAL B 1 105 ? -15.742 -10.078 1.888 1 98.5 105 VAL B CA 1
ATOM 2118 C C . VAL B 1 105 ? -15.234 -9.008 2.852 1 98.5 105 VAL B C 1
ATOM 2120 O O . VAL B 1 105 ? -15.828 -7.93 2.963 1 98.5 105 VAL B O 1
ATOM 2123 N N . PHE B 1 106 ? -14.141 -9.273 3.473 1 98.81 106 PHE B N 1
ATOM 2124 C CA . PHE B 1 106 ? -13.594 -8.305 4.414 1 98.81 106 PHE B CA 1
ATOM 2125 C C . PHE B 1 106 ? -13.164 -7.031 3.689 1 98.81 106 PHE B C 1
ATOM 2127 O O . PHE B 1 106 ? -13.305 -5.93 4.223 1 98.81 106 PHE B O 1
ATOM 2134 N N . GLY B 1 107 ? -12.602 -7.242 2.502 1 98.75 107 GLY B N 1
ATOM 2135 C CA . GLY B 1 107 ? -12.242 -6.074 1.708 1 98.75 107 GLY B CA 1
ATOM 2136 C C . GLY B 1 107 ? -13.438 -5.211 1.351 1 98.75 107 GLY B C 1
ATOM 2137 O O . GLY B 1 107 ? -13.367 -3.984 1.42 1 98.75 107 GLY B O 1
ATOM 2138 N N . PHE B 1 108 ? -14.5 -5.844 1.059 1 98.56 108 PHE B N 1
ATOM 2139 C CA . PHE B 1 108 ? -15.711 -5.117 0.701 1 98.56 108 PHE B CA 1
ATOM 2140 C C . PHE B 1 108 ? -16.266 -4.375 1.907 1 98.56 108 PHE B C 1
ATOM 2142 O O . PHE B 1 108 ? -16.672 -3.213 1.797 1 98.56 108 PHE B O 1
ATOM 2149 N N . ILE B 1 109 ? -16.297 -4.98 3.045 1 98.69 109 ILE B N 1
ATOM 2150 C CA . ILE B 1 109 ? -16.734 -4.328 4.273 1 98.69 109 ILE B CA 1
ATOM 2151 C C . ILE B 1 109 ? -15.828 -3.137 4.578 1 98.69 109 ILE B C 1
ATOM 2153 O O . ILE B 1 109 ? -16.312 -2.066 4.961 1 98.69 109 ILE B O 1
ATOM 2157 N N . GLY B 1 110 ? -14.531 -3.395 4.391 1 98.62 110 GLY B N 1
ATOM 2158 C CA . GLY B 1 110 ? -13.594 -2.297 4.582 1 98.62 110 GLY B CA 1
ATOM 2159 C C . GLY B 1 110 ? -13.898 -1.095 3.707 1 98.62 110 GLY B C 1
ATOM 2160 O O . GLY B 1 110 ? -13.844 0.047 4.168 1 98.62 110 GLY B O 1
ATOM 2161 N N . LEU B 1 111 ? -14.25 -1.331 2.496 1 98.62 111 LEU B N 1
ATOM 2162 C CA . LEU B 1 111 ? -14.609 -0.252 1.581 1 98.62 111 LEU B CA 1
ATOM 2163 C C . LEU B 1 111 ? -15.844 0.495 2.076 1 98.62 111 LEU B C 1
ATOM 2165 O O . LEU B 1 111 ? -15.898 1.725 1.997 1 98.62 111 LEU B O 1
ATOM 2169 N N . LEU B 1 112 ? -16.797 -0.211 2.537 1 98.62 112 LEU B N 1
ATOM 2170 C CA . LEU B 1 112 ? -18 0.417 3.049 1 98.62 112 LEU B CA 1
ATOM 2171 C C . LEU B 1 112 ? -17.703 1.289 4.262 1 98.62 112 LEU B C 1
ATOM 2173 O O . LEU B 1 112 ? -18.234 2.395 4.387 1 98.62 112 LEU B O 1
ATOM 2177 N N . ILE B 1 113 ? -16.859 0.755 5.105 1 98.56 113 ILE B N 1
ATOM 2178 C CA . ILE B 1 113 ? -16.438 1.532 6.266 1 98.56 113 ILE B CA 1
ATOM 2179 C C . ILE B 1 113 ? -15.688 2.781 5.805 1 98.56 113 ILE B C 1
ATOM 2181 O O . ILE B 1 113 ? -15.789 3.838 6.438 1 98.56 113 ILE B O 1
ATOM 2185 N N . GLY B 1 114 ? -14.977 2.615 4.68 1 98.31 114 GLY B N 1
ATOM 2186 C CA . GLY B 1 114 ? -14.352 3.789 4.094 1 98.31 114 GLY B CA 1
ATOM 2187 C C . GLY B 1 114 ? -15.328 4.914 3.82 1 98.31 114 GLY B C 1
ATOM 2188 O O . GLY B 1 114 ? -14.969 6.09 3.895 1 98.31 114 GLY B O 1
ATOM 2189 N N . GLY B 1 115 ? -16.531 4.574 3.514 1 98.06 115 GLY B N 1
ATOM 2190 C CA . GLY B 1 115 ? -17.562 5.582 3.363 1 98.06 115 GLY B CA 1
ATOM 2191 C C . GLY B 1 115 ? -17.844 6.34 4.645 1 98.06 115 GLY B C 1
ATOM 2192 O O . GLY B 1 115 ? -18.094 7.551 4.617 1 98.06 115 GLY B O 1
ATOM 2193 N N . LEU B 1 116 ? -17.797 5.68 5.742 1 98.25 116 LEU B N 1
ATOM 2194 C CA . LEU B 1 116 ? -17.984 6.32 7.039 1 98.25 116 LEU B CA 1
ATOM 2195 C C . LEU B 1 116 ? -16.812 7.238 7.359 1 98.25 116 LEU B C 1
ATOM 2197 O O . LEU B 1 116 ? -16.984 8.312 7.934 1 98.25 116 LEU B O 1
ATOM 2201 N N . VAL B 1 117 ? -15.672 6.789 6.996 1 98.69 117 VAL B N 1
ATOM 2202 C CA . VAL B 1 117 ? -14.484 7.602 7.211 1 98.69 117 VAL B CA 1
ATOM 2203 C C . VAL B 1 117 ? -14.609 8.922 6.449 1 98.69 117 VAL B C 1
ATOM 2205 O O . VAL B 1 117 ? -14.305 9.984 6.988 1 98.69 117 VAL B O 1
ATOM 2208 N N . LYS B 1 118 ? -15.055 8.781 5.234 1 98.38 118 LYS B N 1
ATOM 2209 C CA . LYS B 1 118 ? -15.258 9.984 4.43 1 98.38 118 LYS B CA 1
ATOM 2210 C C . LYS B 1 118 ? -16.281 10.914 5.074 1 98.38 118 LYS B C 1
ATOM 2212 O O . LYS B 1 118 ? -16.062 12.125 5.16 1 98.38 118 LYS B O 1
ATOM 2217 N N . ARG B 1 119 ? -17.344 10.375 5.508 1 97.94 119 ARG B N 1
ATOM 2218 C CA . ARG B 1 119 ? -18.375 11.148 6.18 1 97.94 119 ARG B CA 1
ATOM 2219 C C . ARG B 1 119 ? -17.828 11.859 7.406 1 97.94 119 ARG B C 1
ATOM 2221 O O . ARG B 1 119 ? -18.062 13.055 7.598 1 97.94 119 ARG B O 1
ATOM 2228 N N . ASP B 1 120 ? -17.094 11.156 8.219 1 97.81 120 ASP B N 1
ATOM 2229 C CA . ASP B 1 120 ? -16.516 11.703 9.445 1 97.81 120 ASP B CA 1
ATOM 2230 C C . ASP B 1 120 ? -15.484 12.789 9.133 1 97.81 120 ASP B C 1
ATOM 2232 O O . ASP B 1 120 ? -15.414 13.805 9.828 1 97.81 120 ASP B O 1
ATOM 2236 N N . MET B 1 121 ? -14.719 12.562 8.109 1 97.5 121 MET B N 1
ATOM 2237 C CA . MET B 1 121 ? -13.734 13.555 7.676 1 97.5 121 MET B CA 1
ATOM 2238 C C . MET B 1 121 ? -14.422 14.844 7.23 1 97.5 121 MET B C 1
ATOM 2240 O O . MET B 1 121 ? -14.031 15.938 7.648 1 97.5 121 MET B O 1
ATOM 2244 N N . ASP B 1 122 ? -15.375 14.719 6.441 1 95.94 122 ASP B N 1
ATOM 2245 C CA . ASP B 1 122 ? -16.109 15.891 5.953 1 95.94 122 ASP B CA 1
ATOM 2246 C C . ASP B 1 122 ? -16.75 16.656 7.102 1 95.94 122 ASP B C 1
ATOM 2248 O O . ASP B 1 122 ? -16.75 17.875 7.121 1 95.94 122 ASP B O 1
ATOM 2252 N N . ARG B 1 123 ? -17.281 15.938 8.023 1 95.25 123 ARG B N 1
ATOM 2253 C CA . ARG B 1 123 ? -17.859 16.562 9.211 1 95.25 123 ARG B CA 1
ATOM 2254 C C . ARG B 1 123 ? -16.812 17.328 10 1 95.25 123 ARG B C 1
ATOM 2256 O O . ARG B 1 123 ? -17.047 18.484 10.375 1 95.25 123 ARG B O 1
ATOM 2263 N N . MET B 1 124 ? -15.695 16.703 10.211 1 95 124 MET B N 1
ATOM 2264 C CA . MET B 1 124 ? -14.625 17.359 10.961 1 95 124 MET B CA 1
ATOM 2265 C C . MET B 1 124 ? -14.156 18.625 10.25 1 95 124 MET B C 1
ATOM 2267 O O . MET B 1 124 ? -13.992 19.672 10.883 1 95 124 MET B O 1
ATOM 2271 N N . MET B 1 125 ? -14 18.531 8.945 1 94.75 125 MET B N 1
ATOM 2272 C CA . MET B 1 125 ? -13.508 19.672 8.195 1 94.75 125 MET B CA 1
ATOM 2273 C C . MET B 1 125 ? -14.547 20.797 8.188 1 94.75 125 MET B C 1
ATOM 2275 O O . MET B 1 125 ? -14.188 21.984 8.18 1 94.75 125 MET B O 1
ATOM 2279 N N . SER B 1 126 ? -15.766 20.438 8.211 1 93.56 126 SER B N 1
ATOM 2280 C CA . SER B 1 126 ? -16.828 21.438 8.273 1 93.56 126 SER B CA 1
ATOM 2281 C C . SER B 1 126 ? -16.766 22.219 9.586 1 93.56 126 SER B C 1
ATOM 2283 O O . SER B 1 126 ? -17.031 23.422 9.609 1 93.56 126 SER B O 1
ATOM 2285 N N . LEU B 1 127 ? -16.375 21.578 10.633 1 93.12 127 LEU B N 1
ATOM 2286 C CA . LEU B 1 127 ? -16.266 22.234 11.93 1 93.12 127 LEU B CA 1
ATOM 2287 C C . LEU B 1 127 ? -15.086 23.203 11.953 1 93.12 127 LEU B C 1
ATOM 2289 O O . LEU B 1 127 ? -15.156 24.266 12.57 1 93.12 127 LEU B O 1
ATOM 2293 N N . TYR B 1 128 ? -14.055 22.891 11.227 1 90.5 128 TYR B N 1
ATOM 2294 C CA . TYR B 1 128 ? -12.867 23.734 11.203 1 90.5 128 TYR B CA 1
ATOM 2295 C C . TYR B 1 128 ? -13.078 24.953 10.312 1 90.5 128 TYR B C 1
ATOM 2297 O O . TYR B 1 128 ? -12.25 25.875 10.297 1 90.5 128 TYR B O 1
ATOM 2305 N N . ARG B 1 129 ? -14.133 25.031 9.602 1 88.69 129 ARG B N 1
ATOM 2306 C CA . ARG B 1 129 ? -14.477 26.219 8.82 1 88.69 129 ARG B CA 1
ATOM 2307 C C . ARG B 1 129 ? -14.953 27.359 9.719 1 88.69 129 ARG B C 1
ATOM 2309 O O . ARG B 1 129 ? -14.844 28.531 9.344 1 88.69 129 ARG B O 1
ATOM 2316 N N . ASN B 1 130 ? -15.414 26.812 10.836 1 80.44 130 ASN B N 1
ATOM 2317 C CA . ASN B 1 130 ? -15.828 27.828 11.797 1 80.44 130 ASN B CA 1
ATOM 2318 C C . ASN B 1 130 ? -14.633 28.406 12.547 1 80.44 130 ASN B C 1
ATOM 2320 O O . ASN B 1 130 ? -13.719 27.672 12.945 1 80.44 130 ASN B O 1
ATOM 2324 N N . ILE B 1 131 ? -14.641 29.703 12.742 1 72.5 131 ILE B N 1
ATOM 2325 C CA . ILE B 1 131 ? -13.531 30.406 13.367 1 72.5 131 ILE B CA 1
ATOM 2326 C C . ILE B 1 131 ? -13.414 30 14.828 1 72.5 131 ILE B C 1
ATOM 2328 O O . ILE B 1 131 ? -12.305 29.844 15.352 1 72.5 131 ILE B O 1
ATOM 2332 N N . LEU B 1 132 ? -14.531 29.844 15.531 1 81.88 132 LEU B N 1
ATOM 2333 C CA . LEU B 1 132 ? -14.547 29.375 16.922 1 81.88 132 LEU B CA 1
ATOM 2334 C C . LEU B 1 132 ? -15.344 28.094 17.062 1 81.88 132 LEU B C 1
ATOM 2336 O O . LEU B 1 132 ? -16.484 28.109 17.531 1 81.88 132 LEU B O 1
ATOM 2340 N N . PRO B 1 133 ? -14.539 27.047 16.641 1 73.5 133 PRO B N 1
ATOM 2341 C CA . PRO B 1 133 ? -15.297 25.797 16.734 1 73.5 133 PRO B CA 1
ATOM 2342 C C . PRO B 1 133 ? -15.508 25.328 18.172 1 73.5 133 PRO B C 1
ATOM 2344 O O . PRO B 1 133 ? -14.711 25.641 19.047 1 73.5 133 PRO B O 1
ATOM 2347 N N . ASP B 1 134 ? -16.656 24.719 18.359 1 86.5 134 ASP B N 1
ATOM 2348 C CA . ASP B 1 134 ? -16.953 24.062 19.625 1 86.5 134 ASP B CA 1
ATOM 2349 C C . ASP B 1 134 ? -15.961 22.938 19.906 1 86.5 134 ASP B C 1
ATOM 2351 O O . ASP B 1 134 ? -15.953 21.922 19.188 1 86.5 134 ASP B O 1
ATOM 2355 N N . ASP B 1 135 ? -15.234 23.094 20.984 1 87.94 135 ASP B N 1
ATOM 2356 C CA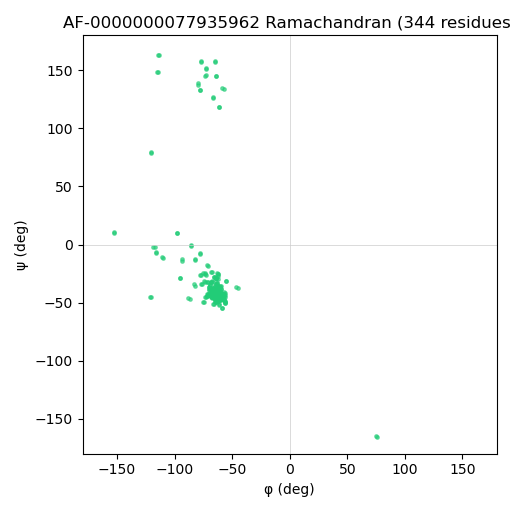 . ASP B 1 135 ? -14.172 22.141 21.297 1 87.94 135 ASP B CA 1
ATOM 2357 C C . ASP B 1 135 ? -14.742 20.734 21.516 1 87.94 135 ASP B C 1
ATOM 2359 O O . ASP B 1 135 ? -14.109 19.75 21.125 1 87.94 135 ASP B O 1
ATOM 2363 N N . GLU B 1 136 ? -15.867 20.75 22.094 1 92 136 GLU B N 1
ATOM 2364 C CA . GLU B 1 136 ? -16.484 19.453 22.375 1 92 136 GLU B CA 1
ATOM 2365 C C . GLU B 1 136 ? -16.891 18.75 21.078 1 92 136 GLU B C 1
ATOM 2367 O O . GLU B 1 136 ? -16.688 17.547 20.922 1 92 136 GLU B O 1
ATOM 2372 N N . MET B 1 137 ? -17.469 19.469 20.156 1 92.94 137 MET B N 1
ATOM 2373 C CA . MET B 1 137 ? -17.891 18.906 18.875 1 92.94 137 MET B CA 1
ATOM 2374 C C . MET B 1 137 ? -16.688 18.453 18.062 1 92.94 137 MET B C 1
ATOM 2376 O O . MET B 1 137 ? -16.734 17.422 17.391 1 92.94 137 MET B O 1
ATOM 2380 N N . LEU B 1 138 ? -15.664 19.172 18.156 1 92.81 138 LEU B N 1
ATOM 2381 C CA . LEU B 1 138 ? -14.438 18.828 17.438 1 92.81 138 LEU B CA 1
ATOM 2382 C C . LEU B 1 138 ? -13.836 17.531 18 1 92.81 138 LEU B C 1
ATOM 2384 O O . LEU B 1 138 ? -13.367 16.688 17.234 1 92.81 138 LEU B O 1
ATOM 2388 N N . MET B 1 139 ? -13.852 17.484 19.297 1 93.31 139 MET B N 1
ATOM 2389 C CA . MET B 1 139 ? -13.312 16.281 19.953 1 93.31 139 MET B CA 1
ATOM 2390 C C . MET B 1 139 ? -14.117 15.055 19.547 1 93.31 139 MET B C 1
ATOM 2392 O O . MET B 1 139 ? -13.539 13.992 19.281 1 93.31 139 MET B O 1
ATOM 2396 N N . GLN B 1 140 ? -15.406 15.18 19.484 1 95.19 140 GLN B N 1
ATOM 2397 C CA . GLN B 1 140 ? -16.266 14.062 19.094 1 95.19 140 GLN B CA 1
ATOM 2398 C C . GLN B 1 140 ? -16.031 13.664 17.641 1 95.19 140 GLN B C 1
ATOM 2400 O O . GLN B 1 140 ? -16.016 12.477 17.312 1 95.19 140 GLN B O 1
ATOM 2405 N N . ALA B 1 141 ? -15.93 14.648 16.797 1 95.38 141 ALA B N 1
ATOM 2406 C CA . ALA B 1 141 ? -15.672 14.383 15.383 1 95.38 141 ALA B CA 1
ATOM 2407 C C . ALA B 1 141 ? -14.344 13.656 15.195 1 95.38 141 ALA B C 1
ATOM 2409 O O . ALA B 1 141 ? -14.25 12.719 14.406 1 95.38 141 ALA B O 1
ATOM 2410 N N . ARG B 1 142 ? -13.414 14.039 15.922 1 95.31 142 ARG B N 1
ATOM 2411 C CA . ARG B 1 142 ? -12.094 13.414 15.852 1 95.31 142 ARG B CA 1
ATOM 2412 C C . ARG B 1 142 ? -12.148 11.969 16.328 1 95.31 142 ARG B C 1
ATOM 2414 O O . ARG B 1 142 ? -11.539 11.086 15.719 1 95.31 142 ARG B O 1
ATOM 2421 N N . LYS B 1 143 ? -12.82 11.812 17.406 1 96.81 143 LYS B N 1
ATOM 2422 C CA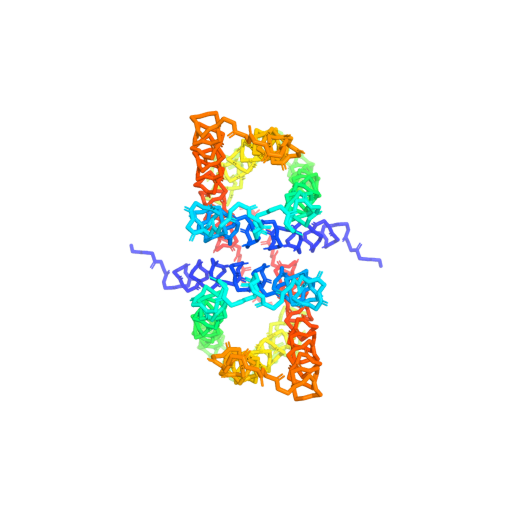 . LYS B 1 143 ? -12.953 10.461 17.938 1 96.81 143 LYS B CA 1
ATOM 2423 C C . LYS B 1 143 ? -13.664 9.547 16.953 1 96.81 143 LYS B C 1
ATOM 2425 O O . LYS B 1 143 ? -13.281 8.383 16.781 1 96.81 143 LYS B O 1
ATOM 2430 N N . SER B 1 144 ? -14.695 10.039 16.359 1 97.94 144 SER B N 1
ATOM 2431 C CA . SER B 1 144 ? -15.43 9.266 15.359 1 97.94 144 SER B CA 1
ATOM 2432 C C . SER B 1 144 ? -14.547 8.906 14.164 1 97.94 144 SER B C 1
ATOM 2434 O O . SER B 1 144 ? -14.555 7.77 13.703 1 97.94 144 SER B O 1
ATOM 2436 N N . LEU B 1 145 ? -13.805 9.852 13.727 1 98.44 145 LEU B N 1
ATOM 2437 C CA . LEU B 1 145 ? -12.898 9.633 12.602 1 98.44 145 LEU B CA 1
ATOM 2438 C C . LEU B 1 145 ? -11.828 8.602 12.961 1 98.44 145 LEU B C 1
ATOM 2440 O O . LEU B 1 145 ? -11.516 7.727 12.156 1 98.44 145 LEU B O 1
ATOM 2444 N N . GLN B 1 146 ? -11.297 8.711 14.133 1 98.12 146 GLN B N 1
ATOM 2445 C CA . GLN B 1 146 ? -10.281 7.766 14.586 1 98.12 146 GLN B CA 1
ATOM 2446 C C . GLN B 1 146 ? -10.852 6.352 14.68 1 98.12 146 GLN B C 1
ATOM 2448 O O . GLN B 1 146 ? -10.219 5.391 14.242 1 98.12 146 GLN B O 1
ATOM 2453 N N . ARG B 1 147 ? -12.055 6.297 15.195 1 98.19 147 ARG B N 1
ATOM 2454 C CA . ARG B 1 147 ? -12.695 5 15.359 1 98.19 147 ARG B CA 1
ATOM 2455 C C . ARG B 1 147 ? -12.992 4.363 14 1 98.19 147 ARG B C 1
ATOM 2457 O O . ARG B 1 147 ? -12.641 3.203 13.766 1 98.19 147 ARG B O 1
ATOM 2464 N N . SER B 1 148 ? -13.633 5.117 13.141 1 98.56 148 SER B N 1
ATOM 2465 C CA . SER B 1 148 ? -13.953 4.57 11.828 1 98.56 148 SER B CA 1
ATOM 2466 C C . SER B 1 148 ? -12.695 4.215 11.047 1 98.56 148 SER B C 1
ATOM 2468 O O . SER B 1 148 ? -12.641 3.178 10.383 1 98.56 148 SER B O 1
ATOM 2470 N N . SER B 1 149 ? -11.672 5.039 11.141 1 98.56 149 SER B N 1
ATOM 2471 C CA . SER B 1 149 ? -10.422 4.789 10.43 1 98.56 149 SER B CA 1
ATOM 2472 C C . SER B 1 149 ? -9.742 3.52 10.938 1 98.56 149 SER B C 1
ATOM 2474 O O . SER B 1 149 ? -9.25 2.715 10.141 1 98.56 149 SER B O 1
ATOM 2476 N N . MET B 1 150 ? -9.781 3.287 12.234 1 98.19 150 MET B N 1
ATOM 2477 C CA . MET B 1 150 ? -9.148 2.109 12.82 1 98.19 150 MET B CA 1
ATOM 2478 C C . MET B 1 150 ? -9.914 0.842 12.469 1 98.19 150 MET B C 1
ATOM 2480 O O . MET B 1 150 ? -9.312 -0.175 12.109 1 98.19 150 MET B O 1
ATOM 2484 N N . ILE B 1 151 ? -11.195 0.95 12.547 1 98.5 151 ILE B N 1
ATOM 2485 C CA . ILE B 1 151 ? -12.023 -0.198 12.203 1 98.5 151 ILE B CA 1
ATOM 2486 C C . ILE B 1 151 ? -11.805 -0.564 10.734 1 98.5 151 ILE B C 1
ATOM 2488 O O . ILE B 1 151 ? -11.625 -1.736 10.398 1 98.5 151 ILE B O 1
ATOM 2492 N N . GLY B 1 152 ? -11.82 0.474 9.859 1 98.56 152 GLY B N 1
ATOM 2493 C CA . GLY B 1 152 ? -11.547 0.24 8.453 1 98.56 152 GLY B CA 1
ATOM 2494 C C . GLY B 1 152 ? -10.188 -0.39 8.203 1 98.56 152 GLY B C 1
ATOM 2495 O O . GLY B 1 152 ? -10.07 -1.328 7.414 1 98.56 152 GLY B O 1
ATOM 2496 N N . THR B 1 153 ? -9.172 0.079 8.898 1 98.56 153 THR B N 1
ATOM 2497 C CA . THR B 1 153 ? -7.816 -0.442 8.742 1 98.56 153 THR B CA 1
ATOM 2498 C C . THR B 1 153 ? -7.746 -1.904 9.18 1 98.56 153 THR B C 1
ATOM 2500 O O . THR B 1 153 ? -7.094 -2.721 8.523 1 98.56 153 THR B O 1
ATOM 2503 N N . VAL B 1 154 ? -8.406 -2.238 10.25 1 98.69 154 VAL B N 1
ATOM 2504 C CA . VAL B 1 154 ? -8.398 -3.605 10.766 1 98.69 154 VAL B CA 1
ATOM 2505 C C . VAL B 1 154 ? -9.055 -4.543 9.742 1 98.69 154 VAL B C 1
ATOM 2507 O O . VAL B 1 154 ? -8.5 -5.594 9.414 1 98.69 154 VAL B O 1
ATOM 2510 N N . PHE B 1 155 ? -10.195 -4.176 9.227 1 98.81 155 PHE B N 1
ATOM 2511 C CA . PHE B 1 155 ? -10.883 -5.008 8.25 1 98.81 155 PHE B CA 1
ATOM 2512 C C . PHE B 1 155 ? -10.039 -5.184 6.992 1 98.81 155 PHE B C 1
ATOM 2514 O O . PHE B 1 155 ? -9.945 -6.289 6.453 1 98.81 155 PHE B O 1
ATOM 2521 N N . LEU B 1 156 ? -9.398 -4.105 6.559 1 98.81 156 LEU B N 1
ATOM 2522 C CA . LEU B 1 156 ? -8.562 -4.195 5.371 1 98.81 156 LEU B CA 1
ATOM 2523 C C . LEU B 1 156 ? -7.32 -5.039 5.645 1 98.81 156 LEU B C 1
ATOM 2525 O O . LEU B 1 156 ? -6.836 -5.746 4.754 1 98.81 156 LEU B O 1
ATOM 2529 N N . THR B 1 157 ? -6.82 -4.926 6.875 1 98.81 157 THR B N 1
ATOM 2530 C CA . THR B 1 157 ? -5.668 -5.746 7.238 1 98.81 157 THR B CA 1
ATOM 2531 C C . THR B 1 157 ? -6.016 -7.23 7.16 1 98.81 157 THR B C 1
ATOM 2533 O O . THR B 1 157 ? -5.254 -8.023 6.605 1 98.81 157 THR B O 1
ATOM 2536 N N . ILE B 1 158 ? -7.145 -7.547 7.664 1 98.81 158 ILE B N 1
ATOM 2537 C CA . ILE B 1 158 ? -7.598 -8.93 7.594 1 98.81 158 ILE B CA 1
ATOM 2538 C C . ILE B 1 158 ? -7.754 -9.352 6.133 1 98.81 158 ILE B C 1
ATOM 2540 O O . ILE B 1 158 ? -7.305 -10.43 5.738 1 98.81 158 ILE B O 1
ATOM 2544 N N . SER B 1 159 ? -8.344 -8.5 5.367 1 98.88 159 SER B N 1
ATOM 2545 C CA . SER B 1 159 ? -8.531 -8.758 3.941 1 98.88 159 SER B CA 1
ATOM 2546 C C . SER B 1 159 ? -7.199 -9.039 3.254 1 98.88 159 SER B C 1
ATOM 2548 O O . SER B 1 159 ? -7.059 -10.039 2.547 1 98.88 159 SER B O 1
ATOM 2550 N N . VAL B 1 160 ? -6.254 -8.188 3.461 1 98.62 160 VAL B N 1
ATOM 2551 C CA . VAL B 1 160 ? -4.965 -8.273 2.783 1 98.62 160 VAL B CA 1
ATOM 2552 C C . VAL B 1 160 ? -4.234 -9.539 3.215 1 98.62 160 VAL B C 1
ATOM 2554 O O . VAL B 1 160 ? -3.598 -10.203 2.393 1 98.62 160 VAL B O 1
ATOM 2557 N N . ILE B 1 161 ? -4.305 -9.859 4.496 1 98.38 161 ILE B N 1
ATOM 2558 C CA . ILE B 1 161 ? -3.652 -11.07 4.98 1 98.38 161 ILE B CA 1
ATOM 2559 C C . ILE B 1 161 ? -4.227 -12.289 4.258 1 98.38 161 ILE B C 1
ATOM 2561 O O . ILE B 1 161 ? -3.475 -13.133 3.768 1 98.38 161 ILE B O 1
ATOM 2565 N N . PHE B 1 162 ? -5.484 -12.375 4.105 1 98.38 162 PHE B N 1
ATOM 2566 C CA . PHE B 1 162 ? -6.105 -13.508 3.432 1 98.38 162 PHE B CA 1
ATOM 2567 C C . PHE B 1 162 ? -5.75 -13.523 1.951 1 98.38 162 PHE B C 1
ATOM 2569 O O . PHE B 1 162 ? -5.539 -14.586 1.367 1 98.38 162 PHE B O 1
ATOM 2576 N N . MET B 1 163 ? -5.672 -12.367 1.308 1 98.19 163 MET B N 1
ATOM 2577 C CA . MET B 1 163 ? -5.293 -12.305 -0.101 1 98.19 163 MET B CA 1
ATOM 2578 C C . MET B 1 163 ? -3.855 -12.781 -0.297 1 98.19 163 MET B C 1
ATOM 2580 O O . MET B 1 163 ? -3.551 -13.461 -1.276 1 98.19 163 MET B O 1
ATOM 2584 N N . LEU B 1 164 ? -3.016 -12.367 0.637 1 97.62 164 LEU B N 1
ATOM 2585 C CA . LEU B 1 164 ? -1.626 -12.805 0.564 1 97.62 164 LEU B CA 1
ATOM 2586 C C . LEU B 1 164 ? -1.517 -14.312 0.776 1 97.62 164 LEU B C 1
ATOM 2588 O O . LEU B 1 164 ? -0.729 -14.977 0.105 1 97.62 164 LEU B O 1
ATOM 2592 N N . VAL B 1 165 ? -2.299 -14.781 1.71 1 96.5 165 VAL B N 1
ATOM 2593 C CA . VAL B 1 165 ? -2.35 -16.219 1.938 1 96.5 165 VAL B CA 1
ATOM 2594 C C . VAL B 1 165 ? -2.826 -16.922 0.671 1 96.5 165 VAL B C 1
ATOM 2596 O O . VAL B 1 165 ? -2.277 -17.969 0.287 1 96.5 165 VAL B O 1
ATOM 2599 N N . ALA B 1 166 ? -3.801 -16.406 -0.01 1 96.75 166 ALA B N 1
ATOM 2600 C CA . ALA B 1 166 ? -4.312 -17 -1.246 1 96.75 166 ALA B CA 1
ATOM 2601 C C . ALA B 1 166 ? -3.197 -17.156 -2.275 1 96.75 166 ALA B C 1
ATOM 2603 O O . ALA B 1 166 ? -3.088 -18.203 -2.922 1 96.75 166 ALA B O 1
ATOM 2604 N N . VAL B 1 167 ? -2.387 -16.141 -2.379 1 94.19 167 VAL B N 1
ATOM 2605 C CA . VAL B 1 167 ? -1.312 -16.156 -3.367 1 94.19 167 VAL B CA 1
ATOM 2606 C C . VAL B 1 167 ? -0.296 -17.234 -3.014 1 94.19 167 VAL B C 1
ATOM 2608 O O . VAL B 1 167 ? 0.31 -17.844 -3.9 1 94.19 167 VAL B O 1
ATOM 2611 N N . THR B 1 168 ? -0.181 -17.547 -1.731 1 93.06 168 THR B N 1
ATOM 2612 C CA . THR B 1 168 ? 0.802 -18.531 -1.299 1 93.06 168 THR B CA 1
ATOM 2613 C C . THR B 1 168 ? 0.383 -19.938 -1.728 1 93.06 168 THR B C 1
ATOM 2615 O O . THR B 1 168 ? 1.209 -20.859 -1.774 1 93.06 168 THR B O 1
ATOM 2618 N N . PHE B 1 169 ? -0.829 -20.125 -2.049 1 92.88 169 PHE B N 1
ATOM 2619 C CA . PHE B 1 169 ? -1.321 -21.438 -2.492 1 92.88 169 PHE B CA 1
ATOM 2620 C C . PHE B 1 169 ? -1.026 -21.641 -3.971 1 92.88 169 PHE B C 1
ATOM 2622 O O . PHE B 1 169 ? -1.184 -22.75 -4.484 1 92.88 169 PHE B O 1
ATOM 2629 N N . LEU B 1 170 ? -0.641 -20.578 -4.672 1 92.06 170 LEU B N 1
ATOM 2630 C CA . LEU B 1 170 ? -0.4 -20.703 -6.105 1 92.06 170 LEU B CA 1
ATOM 2631 C C . LEU B 1 170 ? 0.951 -21.359 -6.375 1 92.06 170 LEU B C 1
ATOM 2633 O O . LEU B 1 170 ? 1.963 -20.969 -5.789 1 92.06 170 LEU B O 1
ATOM 2637 N N . PRO B 1 171 ? 0.943 -22.328 -7.258 1 89.88 171 PRO B N 1
ATOM 2638 C CA . PRO B 1 171 ? 2.197 -23.031 -7.555 1 89.88 171 PRO B CA 1
ATOM 2639 C C . PRO B 1 171 ? 3.168 -22.188 -8.367 1 89.88 171 PRO B C 1
ATOM 2641 O O . PRO B 1 171 ? 2.74 -21.375 -9.203 1 89.88 171 PRO B O 1
ATOM 2644 N N . LEU B 1 172 ? 4.48 -22.469 -8.172 1 89.56 172 LEU B N 1
ATOM 2645 C CA . LEU B 1 172 ? 5.523 -21.812 -8.945 1 89.56 172 LEU B CA 1
ATOM 2646 C C . LEU B 1 172 ? 5.625 -22.406 -10.344 1 89.56 172 LEU B C 1
ATOM 2648 O O . LEU B 1 172 ? 5.176 -23.531 -10.57 1 89.56 172 LEU B O 1
ATOM 2652 N N . PRO B 1 173 ? 6.191 -21.578 -11.273 1 85.5 173 PRO B N 1
ATOM 2653 C CA . PRO B 1 173 ? 6.359 -22.156 -12.609 1 85.5 173 PRO B CA 1
ATOM 2654 C C . PRO B 1 173 ? 7.32 -23.328 -12.641 1 85.5 173 PRO B C 1
ATOM 2656 O O . PRO B 1 173 ? 8.258 -23.391 -11.836 1 85.5 173 PRO B O 1
ATOM 2659 N N . SER B 1 174 ? 6.988 -24.344 -13.562 1 81.69 174 SER B N 1
ATOM 2660 C CA . SER B 1 174 ? 7.855 -25.484 -13.805 1 81.69 174 SER B CA 1
ATOM 2661 C C . SER B 1 174 ? 8.531 -25.391 -15.172 1 81.69 174 SER B C 1
ATOM 2663 O O . SER B 1 174 ? 7.98 -24.797 -16.109 1 81.69 174 SER B O 1
#

Radius of gyration: 22.04 Å; Cα contacts (8 Å, |Δi|>4): 450; chains: 2; bounding box: 44×62×49 Å

Sequence (348 aa):
MVPIAFALNVIHGFFGLIYYGTTTLFGVMIVPKLGKISAESVRELRNFLPGIVTLIQSSGIITIVFGAGQFLHYMIGYYKGGGMGEVYAILFGSGWGLSVLVGGVFGFIGLLIGGLVKRDMDRMMSLYRNILPDDEMLMQARKSLQRSSMIGTVFLTISVIFMLVAVTFLPLPSMVPIAFALNVIHGFFGLIYYGTTTLFGVMIVPKLGKISAESVRELRNFLPGIVTLIQSSGIITIVFGAGQFLHYMIGYYKGGGMGEVYAILFGSGWGLSVLVGGVFGFIGLLIGGLVKRDMDRMMSLYRNILPDDEMLMQARKSLQRSSMIGTVFLTISVIFMLVAVTFLPLPS